Protein 1LZL (pdb70)

Radius of gyration: 18.11 Å; Cα contacts (8 Å, |Δi|>4): 685; chains: 1; bounding box: 40×46×51 Å

Foldseek 3Di:
DVQVQADVLLVVVPVVADAQALVPQVVNQVVVVVVQVVVVPPADLPQKDWDKDWFPFPDNDHTKIWTKIAGPPAPFPFAEEEEEEDDLQAHDALVSCVNVQSVLRHPQRHMYTRIGFDGWPVPAPPRRLRSSLSSQLVCLVCVVVVRHDQLQYEYEYEACRLLSSLLSLVVCVVVVDGDHLEYEYELYDAAQQLPDPLSVPFQPFRHDHNNSSNSSLDRHHHPPQDGNVRPPDDCSNHVLPDDQLAPGHAYEYEHEDNESSRVSRVVVQVVNVVNVHHYHYYYQTNGYRPSLVSVPDPSNVVVSVVSSVRSSVSRDD

CATH classification: 3.40.50.1820

InterPro domains:
  IPR013094 Alpha/beta hydrolase fold-3 [PF07859] (82-292)
  IPR029058 Alpha/Beta hydrolase fold [G3DSA:3.40.50.1820] (1-311)
  IPR029058 Alpha/Beta hydrolase fold [SSF53474] (31-295)
  IPR050300 GDXG lipolytic enzyme [PTHR48081] (62-294)

Structure (mmCIF, N/CA/C/O backbone):
data_1LZL
#
_entry.id   1LZL
#
_cell.length_a   71.431
_cell.length_b   71.431
_cell.length_c   105.675
_cell.angle_alpha   90.00
_cell.angle_beta   90.00
_cell.angle_gamma   120.00
#
_symmetry.space_group_name_H-M   'P 32 2 1'
#
loop_
_entity.id
_entity.type
_entity.pdbx_description
1 polymer 'HEROIN ESTERASE'
2 water water
#
loop_
_atom_site.group_PDB
_atom_site.id
_atom_site.type_symbol
_atom_site.label_atom_id
_atom_site.label_alt_id
_atom_site.label_comp_id
_atom_site.label_asym_id
_atom_site.label_entity_id
_atom_site.label_seq_id
_atom_site.pdbx_PDB_ins_code
_atom_site.Cartn_x
_atom_site.Cartn_y
_atom_site.Cartn_z
_atom_site.occupancy
_atom_site.B_iso_or_equiv
_atom_site.auth_seq_id
_atom_site.auth_comp_id
_atom_site.auth_asym_id
_atom_site.auth_atom_id
_atom_site.pdbx_PDB_model_num
ATOM 1 N N . THR A 1 2 ? 74.836 18.673 -24.979 1.00 48.10 2 THR A N 1
ATOM 2 C CA . THR A 1 2 ? 76.114 19.285 -25.307 1.00 40.03 2 THR A CA 1
ATOM 3 C C . THR A 1 2 ? 76.202 20.723 -24.786 1.00 32.84 2 THR A C 1
ATOM 4 O O . THR A 1 2 ? 77.336 21.229 -24.758 1.00 32.14 2 THR A O 1
ATOM 8 N N . THR A 1 3 ? 75.097 21.348 -24.397 1.00 25.14 3 THR A N 1
ATOM 9 C CA . THR A 1 3 ? 75.189 22.664 -23.716 1.00 24.54 3 THR A CA 1
ATOM 10 C C . THR A 1 3 ? 75.857 22.571 -22.351 1.00 18.55 3 THR A C 1
ATOM 11 O O . THR A 1 3 ? 76.650 23.434 -21.940 1.00 20.04 3 THR A O 1
ATOM 15 N N . PHE A 1 4 ? 75.555 21.523 -21.610 1.00 17.11 4 PHE A N 1
ATOM 16 C CA . PHE A 1 4 ? 76.132 21.248 -20.293 1.00 15.17 4 PHE A CA 1
ATOM 17 C C . PHE A 1 4 ? 76.668 19.823 -20.264 1.00 13.76 4 PHE A C 1
ATOM 18 O O . PHE A 1 4 ? 76.026 18.859 -19.803 1.00 17.47 4 PHE A O 1
ATOM 26 N N . PRO A 1 5 ? 77.855 19.646 -20.836 1.00 15.65 5 PRO A N 1
ATOM 27 C CA . PRO A 1 5 ? 78.363 18.276 -21.057 1.00 17.69 5 PRO A CA 1
ATOM 28 C C . PRO A 1 5 ? 78.726 17.569 -19.754 1.00 19.57 5 PRO A C 1
ATOM 29 O O . PRO A 1 5 ? 78.762 16.313 -19.745 1.00 19.54 5 PRO A O 1
ATOM 33 N N . THR A 1 6 ? 78.897 18.267 -18.617 1.00 17.03 6 THR A N 1
ATOM 34 C CA . THR A 1 6 ? 79.148 17.556 -17.376 1.00 15.91 6 THR A CA 1
ATOM 35 C C . THR A 1 6 ? 77.878 17.076 -16.703 1.00 15.40 6 THR A C 1
ATOM 36 O O . THR A 1 6 ? 77.891 16.348 -15.704 1.00 16.91 6 THR A O 1
ATOM 40 N N . LEU A 1 7 ? 76.689 17.432 -17.203 1.00 14.47 7 LEU A N 1
ATOM 41 C CA . LEU A 1 7 ? 75.493 16.923 -16.588 1.00 15.74 7 LEU A CA 1
ATOM 42 C C . LEU A 1 7 ? 75.400 15.420 -16.562 1.00 18.21 7 LEU A C 1
ATOM 43 O O . LEU A 1 7 ? 75.746 14.698 -17.501 1.00 19.05 7 LEU A O 1
ATOM 48 N N . ASP A 1 8 ? 74.871 14.931 -15.465 1.00 18.39 8 ASP A N 1
ATOM 49 C CA . ASP A 1 8 ? 74.550 13.510 -15.407 1.00 20.95 8 ASP A CA 1
ATOM 50 C C . ASP A 1 8 ? 73.587 13.162 -16.523 1.00 20.81 8 ASP A C 1
ATOM 51 O O . ASP A 1 8 ? 72.551 13.859 -16.660 1.00 20.67 8 ASP A O 1
ATOM 56 N N . PRO A 1 9 ? 73.810 12.200 -17.394 1.00 28.79 9 PRO A N 1
ATOM 57 C CA . PRO A 1 9 ? 72.849 11.926 -18.474 1.00 30.56 9 PRO A CA 1
ATOM 58 C C . PRO A 1 9 ? 71.394 11.749 -18.066 1.00 30.21 9 PRO A C 1
ATOM 59 O O . PRO A 1 9 ? 70.452 12.099 -18.799 1.00 30.62 9 PRO A O 1
ATOM 63 N N . GLU A 1 10 ? 71.238 11.221 -16.849 1.00 29.03 10 GLU A N 1
ATOM 64 C CA . GLU A 1 10 ? 69.929 10.973 -16.263 1.00 28.92 10 GLU A CA 1
ATOM 65 C C . GLU A 1 10 ? 69.189 12.288 -16.028 1.00 26.67 10 GLU A C 1
ATOM 66 O O . GLU A 1 10 ? 67.957 12.420 -16.113 1.00 29.96 10 GLU A O 1
ATOM 72 N N . LEU A 1 11 ? 69.942 13.325 -15.729 1.00 25.34 11 LEU A N 1
ATOM 73 C CA . LEU A 1 11 ? 69.352 14.637 -15.450 1.00 26.15 11 LEU A CA 1
ATOM 74 C C . LEU A 1 11 ? 69.121 15.377 -16.759 1.00 29.12 11 LEU A C 1
ATOM 75 O O . LEU A 1 11 ? 68.053 15.947 -16.964 1.00 33.21 11 LEU A O 1
ATOM 80 N N . ALA A 1 12 ? 70.156 15.340 -17.580 1.00 31.23 12 ALA A N 1
ATOM 81 C CA . ALA A 1 12 ? 70.239 15.904 -18.915 1.00 33.19 12 ALA A CA 1
ATOM 82 C C . ALA A 1 12 ? 68.911 15.808 -19.646 1.00 33.99 12 ALA A C 1
ATOM 83 O O . ALA A 1 12 ? 68.431 16.752 -20.267 1.00 49.25 12 ALA A O 1
ATOM 85 N N . ALA A 1 13 ? 68.346 14.619 -19.553 1.00 41.98 13 ALA A N 1
ATOM 86 C CA . ALA A 1 13 ? 67.028 14.261 -20.041 1.00 37.29 13 ALA A CA 1
ATOM 87 C C . ALA A 1 13 ? 65.938 15.224 -19.606 1.00 40.23 13 ALA A C 1
ATOM 88 O O . ALA A 1 13 ? 65.201 15.858 -20.375 1.00 46.67 13 ALA A O 1
ATOM 90 N N . ALA A 1 14 ? 65.793 15.399 -18.302 1.00 42.01 14 ALA A N 1
ATOM 91 C CA . ALA A 1 14 ? 64.761 16.209 -17.682 1.00 39.37 14 ALA A CA 1
ATOM 92 C C . ALA A 1 14 ? 64.892 17.682 -18.036 1.00 34.19 14 ALA A C 1
ATOM 93 O O . ALA A 1 14 ? 64.043 18.525 -17.718 1.00 35.32 14 ALA A O 1
ATOM 95 N N . LEU A 1 15 ? 65.963 18.074 -18.711 1.00 32.89 15 LEU A N 1
ATOM 96 C CA . LEU A 1 15 ? 66.193 19.493 -18.974 1.00 35.79 15 LEU A CA 1
ATOM 97 C C . LEU A 1 15 ? 65.413 20.058 -20.141 1.00 45.45 15 LEU A C 1
ATOM 98 O O . LEU A 1 15 ? 65.167 21.272 -20.209 1.00 53.70 15 LEU A O 1
ATOM 103 N N . THR A 1 16 ? 64.973 19.296 -21.146 1.00 43.64 16 THR A N 1
ATOM 104 C CA . THR A 1 16 ? 64.332 20.072 -22.215 1.00 45.55 16 THR A CA 1
ATOM 105 C C . THR A 1 16 ? 62.927 20.507 -21.814 1.00 47.75 16 THR A C 1
ATOM 106 O O . THR A 1 16 ? 62.410 21.395 -22.469 1.00 52.84 16 THR A O 1
ATOM 110 N N . MET A 1 17 ? 62.358 19.925 -20.780 1.00 46.35 17 MET A N 1
ATOM 111 C CA . MET A 1 17 ? 61.002 20.184 -20.325 1.00 46.54 17 MET A CA 1
ATOM 112 C C . MET A 1 17 ? 60.970 21.353 -19.335 1.00 52.00 17 MET A C 1
ATOM 113 O O . MET A 1 17 ? 60.000 22.128 -19.232 1.00 48.99 17 MET A O 1
ATOM 118 N N . LEU A 1 18 ? 62.084 21.469 -18.616 1.00 50.84 18 LEU A N 1
ATOM 119 C CA . LEU A 1 18 ? 62.277 22.459 -17.558 1.00 48.25 18 LEU A CA 1
ATOM 120 C C . LEU A 1 18 ? 61.857 23.872 -17.946 1.00 46.32 18 LEU A C 1
ATOM 121 O O . LEU A 1 18 ? 62.363 24.632 -18.761 1.00 40.75 18 LEU A O 1
ATOM 126 N N . PRO A 1 19 ? 60.798 24.236 -17.235 1.00 40.15 19 PRO A N 1
ATOM 127 C CA . PRO A 1 19 ? 60.147 25.527 -17.316 1.00 38.85 19 PRO A CA 1
ATOM 128 C C . PRO A 1 19 ? 61.072 26.679 -16.958 1.00 42.33 19 PRO A C 1
ATOM 129 O O . PRO A 1 19 ? 61.978 26.461 -16.152 1.00 55.21 19 PRO A O 1
ATOM 133 N N . LYS A 1 20 ? 60.868 27.878 -17.484 1.00 33.32 20 LYS A N 1
ATOM 134 C CA . LYS A 1 20 ? 61.683 28.998 -16.999 1.00 28.68 20 LYS A CA 1
ATOM 135 C C . LYS A 1 20 ? 61.023 29.563 -15.740 1.00 25.99 20 LYS A C 1
ATOM 136 O O . LYS A 1 20 ? 59.843 29.870 -15.724 1.00 27.08 20 LYS A O 1
ATOM 142 N N . VAL A 1 21 ? 61.789 29.671 -14.656 1.00 23.51 21 VAL A N 1
ATOM 143 C CA . VAL A 1 21 ? 61.237 30.400 -13.504 1.00 23.36 21 VAL A CA 1
ATOM 144 C C . VAL A 1 21 ? 61.972 31.729 -13.443 1.00 21.48 21 VAL A C 1
ATOM 145 O O . VAL A 1 21 ? 63.027 31.862 -12.860 1.00 25.90 21 VAL A O 1
ATOM 149 N N . ASP A 1 22 ? 61.381 32.689 -14.142 1.00 21.70 22 ASP A N 1
ATOM 150 C CA . ASP A 1 22 ? 62.071 33.960 -14.289 1.00 21.52 22 ASP A CA 1
ATOM 151 C C . ASP A 1 22 ? 61.575 34.971 -13.254 1.00 21.85 22 ASP A C 1
ATOM 152 O O . ASP A 1 22 ? 60.406 35.381 -13.322 1.00 21.75 22 ASP A O 1
ATOM 157 N N . PHE A 1 23 ? 62.481 35.386 -12.355 1.00 19.19 23 PHE A N 1
ATOM 158 C CA . PHE A 1 23 ? 62.139 36.317 -11.307 1.00 15.77 23 PHE A CA 1
ATOM 159 C C . PHE A 1 23 ? 61.733 37.668 -11.809 1.00 18.01 23 PHE A C 1
ATOM 160 O O . PHE A 1 23 ? 61.188 38.485 -11.086 1.00 22.82 23 PHE A O 1
ATOM 168 N N . ALA A 1 24 ? 62.003 37.976 -13.070 1.00 21.01 24 ALA A N 1
ATOM 169 C CA . ALA A 1 24 ? 61.711 39.342 -13.510 1.00 25.85 24 ALA A CA 1
ATOM 170 C C . ALA A 1 24 ? 60.207 39.563 -13.560 1.00 26.52 24 ALA A C 1
ATOM 171 O O . ALA A 1 24 ? 59.705 40.679 -13.392 1.00 35.76 24 ALA A O 1
ATOM 173 N N . ASP A 1 25 ? 59.466 38.488 -13.786 1.00 28.33 25 ASP A N 1
ATOM 174 C CA . ASP A 1 25 ? 58.005 38.551 -13.861 1.00 29.16 25 ASP A CA 1
ATOM 175 C C . ASP A 1 25 ? 57.541 37.678 -12.694 1.00 33.54 25 ASP A C 1
ATOM 176 O O . ASP A 1 25 ? 57.311 36.479 -12.849 1.00 26.08 25 ASP A O 1
ATOM 181 N N . LEU A 1 26 ? 57.443 38.325 -11.543 1.00 25.48 26 LEU A N 1
ATOM 182 C CA . LEU A 1 26 ? 57.126 37.536 -10.352 1.00 24.46 26 LEU A CA 1
ATOM 183 C C . LEU A 1 26 ? 55.766 36.874 -10.405 1.00 26.83 26 LEU A C 1
ATOM 184 O O . LEU A 1 26 ? 55.708 35.704 -10.011 1.00 26.07 26 LEU A O 1
ATOM 189 N N . PRO A 1 27 ? 54.683 37.488 -10.861 1.00 27.94 27 PRO A N 1
ATOM 190 C CA . PRO A 1 27 ? 53.411 36.742 -10.865 1.00 29.67 27 PRO A CA 1
ATOM 191 C C . PRO A 1 27 ? 53.480 35.457 -11.680 1.00 30.24 27 PRO A C 1
ATOM 192 O O . PRO A 1 27 ? 52.972 34.375 -11.384 1.00 29.93 27 PRO A O 1
ATOM 196 N N . ASN A 1 28 ? 54.172 35.581 -12.823 1.00 36.26 28 ASN A N 1
ATOM 197 C CA . ASN A 1 28 ? 54.257 34.382 -13.659 1.00 36.50 28 ASN A CA 1
ATOM 198 C C . ASN A 1 28 ? 55.201 33.340 -13.066 1.00 40.57 28 ASN A C 1
ATOM 199 O O . ASN A 1 28 ? 54.931 32.144 -13.146 1.00 38.68 28 ASN A O 1
ATOM 204 N N . ALA A 1 29 ? 56.295 33.797 -12.464 1.00 36.16 29 ALA A N 1
ATOM 205 C CA . ALA A 1 29 ? 57.215 32.918 -11.746 1.00 32.68 29 ALA A CA 1
ATOM 206 C C . ALA A 1 29 ? 56.484 32.124 -10.660 1.00 33.58 29 ALA A C 1
ATOM 207 O O . ALA A 1 29 ? 56.669 30.920 -10.518 1.00 26.80 29 ALA A O 1
ATOM 209 N N . ARG A 1 30 ? 55.682 32.862 -9.900 1.00 27.15 30 ARG A N 1
ATOM 210 C CA . ARG A 1 30 ? 54.879 32.236 -8.854 1.00 28.79 30 ARG A CA 1
ATOM 211 C C . ARG A 1 30 ? 53.955 31.202 -9.488 1.00 29.41 30 ARG A C 1
ATOM 212 O O . ARG A 1 30 ? 53.698 30.135 -8.925 1.00 35.43 30 ARG A O 1
ATOM 220 N N . ALA A 1 31 ? 53.403 31.457 -10.670 1.00 25.13 31 ALA A N 1
ATOM 221 C CA . ALA A 1 31 ? 52.393 30.532 -11.229 1.00 30.01 31 ALA A CA 1
ATOM 222 C C . ALA A 1 31 ? 53.061 29.306 -11.799 1.00 32.58 31 ALA A C 1
ATOM 223 O O . ALA A 1 31 ? 52.695 28.162 -11.512 1.00 31.95 31 ALA A O 1
ATOM 225 N N . THR A 1 32 ? 54.103 29.493 -12.619 1.00 33.95 32 THR A N 1
ATOM 226 C CA . THR A 1 32 ? 54.736 28.253 -13.126 1.00 33.62 32 THR A CA 1
ATOM 227 C C . THR A 1 32 ? 55.371 27.485 -11.966 1.00 31.92 32 THR A C 1
ATOM 228 O O . THR A 1 32 ? 55.397 26.242 -11.944 1.00 30.91 32 THR A O 1
ATOM 232 N N . TYR A 1 33 ? 55.883 28.130 -10.897 1.00 36.51 33 TYR A N 1
ATOM 233 C CA . TYR A 1 33 ? 56.449 27.278 -9.834 1.00 33.91 33 TYR A CA 1
ATOM 234 C C . TYR A 1 33 ? 55.379 26.493 -9.104 1.00 34.78 33 TYR A C 1
ATOM 235 O O . TYR A 1 33 ? 55.446 25.304 -8.808 1.00 37.40 33 TYR A O 1
ATOM 244 N N . ASP A 1 34 ? 54.320 27.245 -8.791 1.00 33.96 34 ASP A N 1
ATOM 245 C CA . ASP A 1 34 ? 53.211 26.699 -8.030 1.00 33.18 34 ASP A CA 1
ATOM 246 C C . ASP A 1 34 ? 52.581 25.554 -8.792 1.00 41.81 34 ASP A C 1
ATOM 247 O O . ASP A 1 34 ? 51.942 24.664 -8.226 1.00 45.62 34 ASP A O 1
ATOM 252 N N . ALA A 1 35 ? 52.741 25.546 -10.120 1.00 30.95 35 ALA A N 1
ATOM 253 C CA . ALA A 1 35 ? 52.186 24.441 -10.891 1.00 30.42 35 ALA A CA 1
ATOM 254 C C . ALA A 1 35 ? 53.186 23.294 -11.005 1.00 29.26 35 ALA A C 1
ATOM 255 O O . ALA A 1 35 ? 52.719 22.152 -11.075 1.00 40.60 35 ALA A O 1
ATOM 257 N N . LEU A 1 36 ? 54.482 23.546 -11.026 1.00 32.85 36 LEU A N 1
ATOM 258 C CA . LEU A 1 36 ? 55.578 22.587 -11.06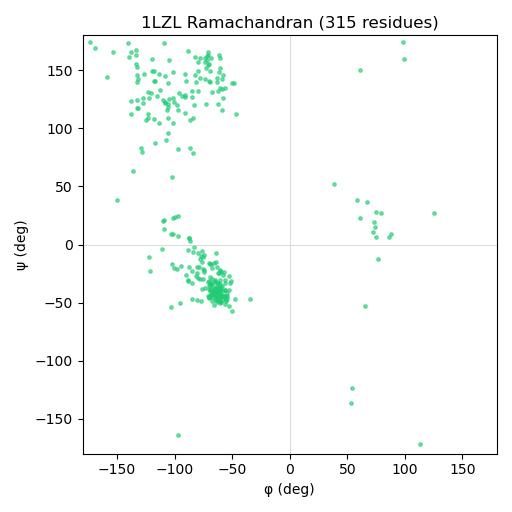5 1.00 36.46 36 LEU A CA 1
ATOM 259 C C . LEU A 1 36 ? 55.660 21.848 -9.718 1.00 37.14 36 LEU A C 1
ATOM 260 O O . LEU A 1 36 ? 56.301 20.789 -9.603 1.00 44.29 36 LEU A O 1
ATOM 265 N N . ILE A 1 37 ? 55.002 22.378 -8.680 1.00 40.61 37 ILE A N 1
ATOM 266 C CA . ILE A 1 37 ? 54.919 21.709 -7.379 1.00 51.79 37 ILE A CA 1
ATOM 267 C C . ILE A 1 37 ? 53.548 21.065 -7.171 1.00 55.82 37 ILE A C 1
ATOM 268 O O . ILE A 1 37 ? 53.430 19.871 -6.865 1.00 63.33 37 ILE A O 1
ATOM 273 N N . GLY A 1 38 ? 52.444 21.797 -7.313 1.00 58.08 38 GLY A N 1
ATOM 274 C CA . GLY A 1 38 ? 51.121 21.237 -7.068 1.00 60.16 38 GLY A CA 1
ATOM 275 C C . GLY A 1 38 ? 50.830 20.004 -7.899 1.00 62.63 38 GLY A C 1
ATOM 276 O O . GLY A 1 38 ? 50.091 19.103 -7.491 1.00 58.00 38 GLY A O 1
ATOM 277 N N . ALA A 1 39 ? 51.417 19.950 -9.094 1.00 61.04 39 ALA A N 1
ATOM 278 C CA . ALA A 1 39 ? 51.302 18.725 -9.874 1.00 61.79 39 ALA A CA 1
ATOM 279 C C . ALA A 1 39 ? 51.823 17.556 -9.047 1.00 57.76 39 ALA A C 1
ATOM 280 O O . ALA A 1 39 ? 51.269 16.450 -9.055 1.00 70.37 39 ALA A O 1
ATOM 282 N N . MET A 1 40 ? 52.896 17.782 -8.305 1.00 49.42 40 MET A N 1
ATOM 283 C CA . MET A 1 40 ? 53.512 16.706 -7.530 1.00 48.91 40 MET A CA 1
ATOM 284 C C . MET A 1 40 ? 52.725 16.426 -6.251 1.00 39.99 40 MET A C 1
ATOM 285 O O . MET A 1 40 ? 52.746 15.283 -5.776 1.00 47.81 40 MET A O 1
ATOM 290 N N . LEU A 1 41 ? 52.047 17.407 -5.663 1.00 38.07 41 LEU A N 1
ATOM 291 C CA . LEU A 1 41 ? 51.336 17.184 -4.403 1.00 24.90 41 LEU A CA 1
ATOM 292 C C . LEU A 1 41 ? 50.054 16.395 -4.572 1.00 23.41 41 LEU A C 1
ATOM 293 O O . LEU A 1 41 ? 49.525 15.799 -3.657 1.00 22.45 41 LEU A O 1
ATOM 298 N N . ALA A 1 42 ? 49.507 16.396 -5.791 1.00 29.66 42 ALA A N 1
ATOM 299 C CA . ALA A 1 42 ? 48.257 15.708 -6.060 1.00 32.98 42 ALA A CA 1
ATOM 300 C C . ALA A 1 42 ? 48.197 14.239 -5.679 1.00 31.06 42 ALA A C 1
ATOM 301 O O . ALA A 1 42 ? 47.184 13.756 -5.168 1.00 37.50 42 ALA A O 1
ATOM 303 N N . ASP A 1 43 ? 49.282 13.531 -5.956 1.00 28.87 43 ASP A N 1
ATOM 304 C CA . ASP A 1 43 ? 49.281 12.083 -5.736 1.00 34.32 43 ASP A CA 1
ATOM 305 C C . ASP A 1 43 ? 50.162 11.712 -4.547 1.00 30.50 43 ASP A C 1
ATOM 306 O O . ASP A 1 43 ? 50.514 10.552 -4.325 1.00 28.88 43 ASP A O 1
ATOM 311 N N . LEU A 1 44 ? 50.552 12.702 -3.737 1.00 28.81 44 LEU A N 1
ATOM 312 C CA . LEU A 1 44 ? 51.446 12.432 -2.602 1.00 22.43 44 LEU A CA 1
ATOM 313 C C . LEU A 1 44 ? 50.754 11.588 -1.532 1.00 21.50 44 LEU A C 1
ATOM 314 O O . LEU A 1 44 ? 49.654 11.875 -1.069 1.00 25.72 44 LEU A O 1
ATOM 319 N N . SER A 1 45 ? 51.423 10.527 -1.092 1.00 21.17 45 SER A N 1
ATOM 320 C CA . SER A 1 45 ? 50.943 9.663 -0.028 1.00 19.79 45 SER A CA 1
ATOM 321 C C . SER A 1 45 ? 51.318 10.202 1.346 1.00 20.66 45 SER A C 1
ATOM 322 O O . SER A 1 45 ? 52.480 10.571 1.599 1.00 19.63 45 SER A O 1
ATOM 325 N N . PHE A 1 46 ? 50.302 10.207 2.204 1.00 19.31 46 PHE A N 1
ATOM 326 C CA . PHE A 1 46 ? 50.465 10.564 3.595 1.00 18.55 46 PHE A CA 1
ATOM 327 C C . PHE A 1 46 ? 50.307 9.361 4.512 1.00 18.71 46 PHE A C 1
ATOM 328 O O . PHE A 1 46 ? 50.072 9.443 5.700 1.00 20.50 46 PHE A O 1
ATOM 336 N N . ASP A 1 47 ? 50.471 8.161 3.924 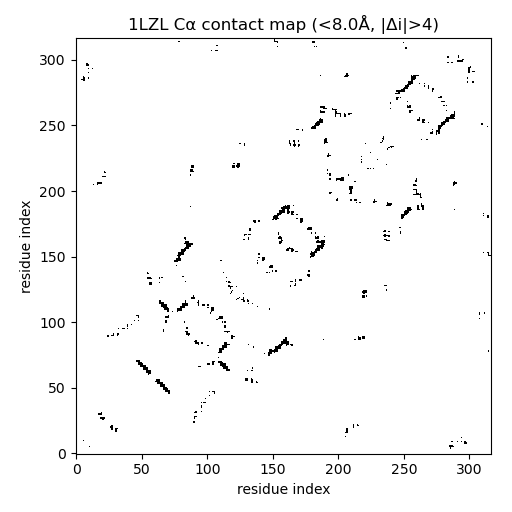1.00 21.77 47 ASP A N 1
ATOM 337 C CA . ASP A 1 47 ? 50.424 6.936 4.716 1.00 22.24 47 ASP A CA 1
ATOM 338 C C . ASP A 1 47 ? 51.454 6.978 5.836 1.00 25.18 47 ASP A C 1
ATOM 339 O O . ASP A 1 47 ? 52.592 7.350 5.604 1.00 21.49 47 ASP A O 1
ATOM 344 N N . GLY A 1 48 ? 51.028 6.585 7.030 1.00 22.98 48 GLY A N 1
ATOM 345 C CA . GLY A 1 48 ? 51.791 6.493 8.222 1.00 21.47 48 GLY A CA 1
ATOM 346 C C . GLY A 1 48 ? 52.089 7.830 8.872 1.00 20.34 48 GLY A C 1
ATOM 347 O O . GLY A 1 48 ? 52.859 7.847 9.829 1.00 21.54 48 GLY A O 1
ATOM 348 N N . VAL A 1 49 ? 51.560 8.944 8.420 1.00 17.56 49 VAL A N 1
ATOM 349 C CA . VAL A 1 49 ? 51.825 10.216 9.102 1.00 18.32 49 VAL A CA 1
ATOM 350 C C . VAL A 1 49 ? 50.539 11.029 9.176 1.00 17.95 49 VAL A C 1
ATOM 351 O O . VAL A 1 49 ? 49.568 10.674 8.489 1.00 19.35 49 VAL A O 1
ATOM 355 N N . SER A 1 50 ? 50.527 12.063 10.017 1.00 16.38 50 SER A N 1
ATOM 356 C CA . SER A 1 50 ? 49.397 12.995 10.023 1.00 17.02 50 SER A CA 1
ATOM 357 C C . SER A 1 50 ? 49.918 14.445 10.017 1.00 15.66 50 SER A C 1
ATOM 358 O O . SER A 1 50 ? 51.039 14.653 10.475 1.00 17.63 50 SER A O 1
ATOM 363 N N . LEU A 1 51 ? 49.133 15.351 9.487 1.00 15.16 51 LEU A N 1
ATOM 364 C CA . LEU A 1 51 ? 49.500 16.765 9.344 1.00 14.51 51 LEU A CA 1
ATOM 365 C C . LEU A 1 51 ? 48.453 17.588 10.043 1.00 16.45 51 LEU A C 1
ATOM 366 O O . LEU A 1 51 ? 47.242 17.410 9.821 1.00 17.17 51 LEU A O 1
ATOM 371 N N . ARG A 1 52 ? 48.889 18.527 10.878 1.00 15.19 52 ARG A N 1
ATOM 372 C CA . ARG A 1 52 ? 47.902 19.467 11.408 1.00 14.63 52 ARG A CA 1
ATOM 373 C C . ARG A 1 52 ? 48.579 20.840 11.405 1.00 13.93 52 ARG A C 1
ATOM 374 O O . ARG A 1 52 ? 49.793 20.910 11.335 1.00 15.45 52 ARG A O 1
ATOM 382 N N . GLU A 1 53 ? 47.754 21.866 11.481 1.00 15.65 53 GLU A N 1
ATOM 383 C CA . GLU A 1 53 ? 48.316 23.202 11.441 1.00 13.52 53 GLU A CA 1
ATOM 384 C C . GLU A 1 53 ? 48.517 23.776 12.830 1.00 15.35 53 GLU A C 1
ATOM 385 O O . GLU A 1 53 ? 47.603 23.745 13.645 1.00 20.60 53 GLU A O 1
ATOM 391 N N . LEU A 1 54 ? 49.722 24.290 13.057 1.00 12.14 54 LEU A N 1
ATOM 392 C CA . LEU A 1 54 ? 50.019 25.024 14.283 1.00 13.41 54 LEU A CA 1
ATOM 393 C C . LEU A 1 54 ? 50.074 26.505 13.927 1.00 12.58 54 LEU A C 1
ATOM 394 O O . LEU A 1 54 ? 50.324 26.904 12.787 1.00 12.73 54 LEU A O 1
ATOM 399 N N . SER A 1 55 ? 49.883 27.338 14.961 1.00 13.83 55 SER A N 1
ATOM 400 C CA . SER A 1 55 ? 49.969 28.771 14.824 1.00 12.76 55 SER A CA 1
ATOM 401 C C . SER A 1 55 ? 50.966 29.349 15.812 1.00 13.08 55 SER A C 1
ATOM 402 O O . SER A 1 55 ? 50.674 29.428 16.996 1.00 17.78 55 SER A O 1
ATOM 407 N N . ALA A 1 56 ? 52.133 29.778 15.360 1.00 14.03 56 ALA A N 1
ATOM 408 C CA . ALA A 1 56 ? 53.174 30.393 16.182 1.00 13.22 56 ALA A CA 1
ATOM 409 C C . ALA A 1 56 ? 52.984 31.899 16.217 1.00 14.05 56 ALA A C 1
ATOM 410 O O . ALA A 1 56 ? 52.863 32.604 15.204 1.00 14.09 56 ALA A O 1
ATOM 412 N N . PRO A 1 57 ? 52.951 32.547 17.380 1.00 13.70 57 PRO A N 1
ATOM 413 C CA . PRO A 1 57 ? 52.898 34.015 17.407 1.00 15.06 57 PRO A CA 1
ATOM 414 C C . PRO A 1 57 ? 54.100 34.631 16.688 1.00 13.04 57 PRO A C 1
ATOM 415 O O . PRO A 1 57 ? 55.247 34.195 16.852 1.00 14.63 57 PRO A O 1
ATOM 419 N N . GLY A 1 58 ? 53.867 35.633 15.818 1.00 13.57 58 GLY A N 1
ATOM 420 C CA . GLY A 1 58 ? 54.977 36.304 15.152 1.00 15.80 58 GLY A CA 1
ATOM 421 C C . GLY A 1 58 ? 55.787 37.180 16.122 1.00 16.53 58 GLY A C 1
ATOM 422 O O . GLY A 1 58 ? 55.320 37.451 17.239 1.00 16.76 58 GLY A O 1
ATOM 423 N N . LEU A 1 59 ? 56.975 37.586 15.670 1.00 12.48 59 LEU A N 1
ATOM 424 C CA . LEU A 1 59 ? 57.764 38.563 16.446 1.00 12.62 59 LEU A CA 1
ATOM 425 C C . LEU A 1 59 ? 57.172 39.964 16.358 1.00 12.49 59 LEU A C 1
ATOM 426 O O . LEU A 1 59 ? 56.463 40.276 15.398 1.00 15.71 59 LEU A O 1
ATOM 431 N N . ASP A 1 60 ? 57.468 40.838 17.354 1.00 12.67 60 ASP A N 1
ATOM 432 C CA . ASP A 1 60 ? 56.954 42.225 17.308 1.00 16.43 60 ASP A CA 1
ATOM 433 C C . ASP A 1 60 ? 55.450 42.235 17.126 1.00 15.93 60 ASP A C 1
ATOM 434 O O . ASP A 1 60 ? 54.726 41.424 17.751 1.00 18.81 60 ASP A O 1
ATOM 439 N N . GLY A 1 61 ? 54.872 43.072 16.273 1.00 19.01 61 GLY A N 1
ATOM 440 C CA . GLY A 1 61 ? 53.400 42.913 16.132 1.00 19.63 61 GLY A CA 1
ATOM 441 C C . GLY A 1 61 ? 53.016 42.070 14.925 1.00 20.99 61 GLY A C 1
ATOM 442 O O . GLY A 1 61 ? 51.901 42.290 14.373 1.00 19.69 61 GLY A O 1
ATOM 443 N N . ASP A 1 62 ? 53.943 41.197 14.495 1.00 15.35 62 ASP A N 1
ATOM 444 C CA . ASP A 1 62 ? 53.720 40.495 13.244 1.00 13.98 62 ASP A CA 1
ATOM 445 C C . ASP A 1 62 ? 52.601 39.484 13.365 1.00 12.10 62 ASP A C 1
ATOM 446 O O . ASP A 1 62 ? 52.324 38.979 14.440 1.00 12.75 62 ASP A O 1
ATOM 451 N N . PRO A 1 63 ? 51.969 39.160 12.234 1.00 12.94 63 PRO A N 1
ATOM 452 C CA . PRO A 1 63 ? 50.912 38.141 12.229 1.00 13.03 63 PRO A CA 1
ATOM 453 C C . PRO A 1 63 ? 51.411 36.757 12.668 1.00 11.93 63 PRO A C 1
ATOM 454 O O . PRO A 1 63 ? 52.607 36.443 12.656 1.00 12.15 63 PRO A O 1
ATOM 458 N N . GLU A 1 64 ? 50.492 35.865 13.022 1.00 13.34 64 GLU A N 1
ATOM 459 C CA . GLU A 1 64 ? 50.765 34.486 13.352 1.00 16.48 64 GLU A CA 1
ATOM 460 C C . GLU A 1 64 ? 51.468 33.810 12.155 1.00 12.24 64 GLU A C 1
ATOM 461 O O . GLU A 1 64 ? 51.196 34.172 11.031 1.00 13.61 64 GLU A O 1
ATOM 467 N N . VAL A 1 65 ? 52.359 32.898 12.465 1.00 10.80 65 VAL A N 1
ATOM 468 C CA . VAL A 1 65 ? 53.078 32.114 11.467 1.00 11.33 65 VAL A CA 1
ATOM 469 C C . VAL A 1 65 ? 52.510 30.717 11.488 1.00 11.11 65 VAL A C 1
ATOM 470 O O . VAL A 1 65 ? 52.639 30.001 12.492 1.00 12.20 65 VAL A O 1
ATOM 474 N N . LYS A 1 66 ? 51.898 30.325 10.356 1.00 10.91 66 LYS A N 1
ATOM 475 C CA . LYS A 1 66 ? 51.399 28.946 10.374 1.00 9.99 66 LYS A CA 1
ATOM 476 C C . LYS A 1 66 ? 52.532 27.935 10.110 1.00 8.73 66 LYS A C 1
ATOM 477 O O . LYS A 1 66 ? 53.496 28.220 9.431 1.00 10.80 66 LYS A O 1
ATOM 483 N N . ILE A 1 67 ? 52.370 26.755 10.703 1.00 10.27 67 ILE A N 1
ATOM 484 C CA . ILE A 1 67 ? 53.294 25.653 10.618 1.00 10.55 67 ILE A CA 1
ATOM 485 C C . ILE A 1 67 ? 52.523 24.404 10.181 1.00 11.04 67 ILE A C 1
ATOM 486 O O . ILE A 1 67 ? 51.525 24.030 10.812 1.00 12.33 67 ILE A O 1
ATOM 491 N N . ARG A 1 68 ? 52.980 23.757 9.131 1.00 10.64 68 ARG A N 1
ATOM 492 C CA . ARG A 1 68 ? 52.444 22.449 8.745 1.00 10.40 68 ARG A CA 1
ATOM 493 C C . ARG A 1 68 ? 53.232 21.421 9.541 1.00 11.74 68 ARG A C 1
ATOM 494 O O . ARG A 1 68 ? 54.411 21.151 9.269 1.00 12.53 68 ARG A O 1
ATOM 502 N N . PHE A 1 69 ? 52.578 20.843 10.536 1.00 12.13 69 PHE A N 1
ATOM 503 C CA . PHE A 1 69 ? 53.235 20.012 11.550 1.00 11.93 69 PHE A CA 1
ATOM 504 C C . PHE A 1 69 ? 52.894 18.559 11.279 1.00 12.42 69 PHE A C 1
ATOM 505 O O . PHE A 1 69 ? 51.739 18.094 11.432 1.00 13.57 69 PHE A O 1
ATOM 513 N N . VAL A 1 70 ? 53.886 17.834 10.817 1.00 13.91 70 VAL A N 1
ATOM 514 C CA . VAL A 1 70 ? 53.838 16.462 10.355 1.00 14.41 70 VAL A CA 1
ATOM 515 C C . VAL A 1 70 ? 54.349 15.548 11.451 1.00 16.81 70 VAL A C 1
ATOM 516 O O . VAL A 1 70 ? 55.483 15.714 11.950 1.00 15.28 70 VAL A O 1
ATOM 520 N N . THR A 1 71 ? 53.513 14.594 11.849 1.00 17.03 71 THR A N 1
ATOM 521 C CA . THR A 1 71 ? 53.965 13.660 12.893 1.00 18.04 71 THR A CA 1
ATOM 522 C C . THR A 1 71 ? 53.801 12.208 12.457 1.00 16.77 71 THR A C 1
ATOM 523 O O . THR A 1 71 ? 52.900 11.834 11.704 1.00 17.78 71 THR A O 1
ATOM 527 N N . PRO A 1 72 ? 54.682 11.333 12.878 1.00 18.22 72 PRO A N 1
ATOM 528 C CA . PRO A 1 72 ? 54.537 9.939 12.455 1.00 17.80 72 PRO A CA 1
ATOM 529 C C . PRO A 1 72 ? 53.444 9.261 13.280 1.00 22.62 72 PRO A C 1
ATOM 530 O O . PRO A 1 72 ? 53.308 9.555 14.463 1.00 24.95 72 PRO A O 1
ATOM 534 N N . ASP A 1 73 ? 52.655 8.380 12.712 1.00 24.28 73 ASP A N 1
ATOM 535 C CA . ASP A 1 73 ? 51.618 7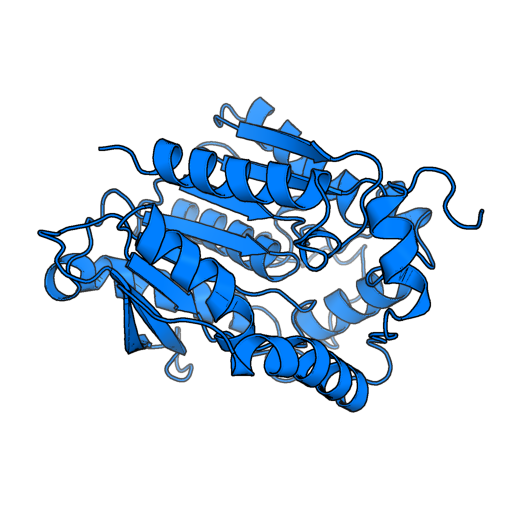.714 13.527 1.00 29.00 73 ASP A CA 1
ATOM 536 C C . ASP A 1 73 ? 52.231 6.677 14.462 1.00 33.93 73 ASP A C 1
ATOM 537 O O . ASP A 1 73 ? 53.353 6.209 14.245 1.00 35.43 73 ASP A O 1
ATOM 542 N N . ASN A 1 74 ? 51.570 6.244 15.522 1.00 39.90 74 ASN A N 1
ATOM 543 C CA . ASN A 1 74 ? 52.051 5.140 16.349 1.00 49.81 74 ASN A CA 1
ATOM 544 C C . ASN A 1 74 ? 53.322 5.497 17.088 1.00 53.09 74 ASN A C 1
ATOM 545 O O . ASN A 1 74 ? 54.204 4.625 17.196 1.00 56.61 74 ASN A O 1
ATOM 550 N N . THR A 1 75 ? 53.526 6.715 17.573 1.00 55.32 75 THR A N 1
ATOM 551 C CA . THR A 1 75 ? 54.962 6.831 17.951 1.00 57.13 75 THR A CA 1
ATOM 552 C C . THR A 1 75 ? 55.052 7.318 19.376 1.00 52.46 75 THR A C 1
ATOM 553 O O . THR A 1 75 ? 54.491 8.383 19.638 1.00 65.82 75 THR A O 1
ATOM 557 N N . ALA A 1 76 ? 55.706 6.515 20.211 1.00 53.27 76 ALA A N 1
ATOM 558 C CA . ALA A 1 76 ? 55.716 6.754 21.643 1.00 54.91 76 ALA A CA 1
ATOM 559 C C . ALA A 1 76 ? 56.022 8.205 21.970 1.00 52.56 76 ALA A C 1
ATOM 560 O O . ALA A 1 76 ? 55.326 8.826 22.800 1.00 67.63 76 ALA A O 1
ATOM 562 N N . GLY A 1 77 ? 57.029 8.832 21.378 1.00 45.95 77 GLY A N 1
ATOM 563 C CA . GLY A 1 77 ? 57.273 10.263 21.634 1.00 30.51 77 GLY A CA 1
ATOM 564 C C . GLY A 1 77 ? 57.567 10.600 23.059 1.00 30.20 77 GLY A C 1
ATOM 565 O O . GLY A 1 77 ? 57.074 9.838 23.968 1.00 55.69 77 GLY A O 1
ATOM 566 N N . PRO A 1 78 ? 58.327 11.608 23.457 1.00 24.85 78 PRO A N 1
ATOM 567 C CA . PRO A 1 78 ? 58.761 12.768 22.692 1.00 23.06 78 PRO A CA 1
ATOM 568 C C . PRO A 1 78 ? 59.766 12.386 21.611 1.00 21.59 78 PRO A C 1
ATOM 569 O O . PRO A 1 78 ? 60.613 11.523 21.850 1.00 22.03 78 PRO A O 1
ATOM 573 N N . VAL A 1 79 ? 59.588 13.028 20.472 1.00 17.72 79 VAL A N 1
ATOM 574 C CA . VAL A 1 79 ? 60.496 12.690 19.370 1.00 17.37 79 VAL A CA 1
ATOM 575 C C . VAL A 1 79 ? 61.273 13.918 18.934 1.00 13.33 79 VAL A C 1
ATOM 576 O O . VAL A 1 79 ? 60.825 15.033 19.238 1.00 15.38 79 VAL A O 1
ATOM 580 N N . PRO A 1 80 ? 62.393 13.741 18.257 1.00 13.46 80 PRO A N 1
ATOM 581 C CA . PRO A 1 80 ? 63.076 14.917 17.683 1.00 13.26 80 PRO A CA 1
ATOM 582 C C . PRO A 1 80 ? 62.182 15.635 16.679 1.00 12.99 80 PRO A C 1
ATOM 583 O O . PRO A 1 80 ? 61.221 15.049 16.147 1.00 14.02 80 PRO A O 1
ATOM 587 N N . VAL A 1 81 ? 62.526 16.910 16.407 1.00 12.12 81 VAL A N 1
ATOM 588 C CA . VAL A 1 81 ? 61.766 17.666 15.417 1.00 11.70 81 VAL A CA 1
ATOM 589 C C . VAL A 1 81 ? 62.720 18.359 14.436 1.00 11.47 81 VAL A C 1
ATOM 590 O O . VAL A 1 81 ? 63.768 18.843 14.844 1.00 11.85 81 VAL A O 1
ATOM 594 N N . LEU A 1 82 ? 62.335 18.408 13.168 1.00 10.23 82 LEU A N 1
ATOM 595 C CA . LEU A 1 82 ? 63.026 19.176 12.149 1.00 10.30 82 LEU A CA 1
ATOM 596 C C . LEU A 1 82 ? 62.165 20.407 11.861 1.00 10.93 82 LEU A C 1
ATOM 597 O O . LEU A 1 82 ? 61.029 20.228 11.407 1.00 11.35 82 LEU A O 1
ATOM 602 N N . LEU A 1 83 ? 62.684 21.601 12.097 1.00 9.09 83 LEU A N 1
ATOM 603 C CA . LEU A 1 83 ? 62.028 22.827 11.618 1.00 9.36 83 LEU A CA 1
ATOM 604 C C . LEU A 1 83 ? 62.490 22.970 10.174 1.00 8.81 83 LEU A C 1
ATOM 605 O O . LEU A 1 83 ? 63.687 23.048 9.919 1.00 9.99 83 LEU A O 1
ATOM 610 N N . TRP A 1 84 ? 61.578 22.975 9.210 1.00 8.68 84 TRP A N 1
ATOM 611 C CA . TRP A 1 84 ? 61.932 22.969 7.813 1.00 8.23 84 TRP A CA 1
ATOM 612 C C . TRP A 1 84 ? 61.431 24.237 7.134 1.00 8.94 84 TRP A C 1
ATOM 613 O O . TRP A 1 84 ? 60.317 24.697 7.427 1.00 9.22 84 TRP A O 1
ATOM 624 N N . ILE A 1 85 ? 62.234 24.782 6.233 1.00 8.41 85 ILE A N 1
ATOM 625 C CA . ILE A 1 85 ? 61.943 26.055 5.580 1.00 7.74 85 ILE A CA 1
ATOM 626 C C . ILE A 1 85 ? 62.132 25.884 4.085 1.00 8.05 85 ILE A C 1
ATOM 627 O O . ILE A 1 85 ? 63.227 25.594 3.555 1.00 8.47 85 ILE A O 1
ATOM 632 N N . HIS A 1 86 ? 61.038 26.069 3.336 1.00 8.32 86 HIS A N 1
ATOM 633 C CA . HIS A 1 86 ? 61.051 25.839 1.901 1.00 8.59 86 HIS A CA 1
ATOM 634 C C . HIS A 1 86 ? 61.830 26.926 1.162 1.00 8.72 86 HIS A C 1
ATOM 635 O O . HIS A 1 86 ? 62.093 27.984 1.695 1.00 9.29 86 HIS A O 1
ATOM 642 N N . GLY A 1 87 ? 62.186 26.545 -0.107 1.00 9.12 87 GLY A N 1
ATOM 643 C CA . GLY A 1 87 ? 62.922 27.481 -0.924 1.00 10.29 87 GLY A CA 1
ATOM 644 C C . GLY A 1 87 ? 62.097 28.294 -1.891 1.00 10.58 87 GLY A C 1
ATOM 645 O O . GLY A 1 87 ? 60.867 28.375 -1.724 1.00 12.27 87 GLY A O 1
ATOM 646 N N . GLY A 1 88 ? 62.720 28.928 -2.874 1.00 10.72 88 GLY A N 1
ATOM 647 C CA . GLY A 1 88 ? 61.943 29.799 -3.781 1.00 9.98 88 GLY A CA 1
ATOM 648 C C . GLY A 1 88 ? 62.521 31.191 -3.845 1.00 10.24 88 GLY A C 1
ATOM 649 O O . GLY A 1 88 ? 61.840 32.193 -4.173 1.00 11.75 88 GLY A O 1
ATOM 650 N N . GLY A 1 89 ? 63.822 31.353 -3.604 1.00 10.21 89 GLY A N 1
ATOM 651 C CA . GLY A 1 89 ? 64.458 32.628 -3.801 1.00 11.13 89 GLY A CA 1
ATOM 652 C C . GLY A 1 89 ? 63.932 33.771 -2.954 1.00 9.72 89 GLY A C 1
ATOM 653 O O . GLY A 1 89 ? 64.156 34.938 -3.298 1.00 10.78 89 GLY A O 1
ATOM 654 N N . PHE A 1 90 ? 63.309 33.470 -1.822 1.00 9.59 90 PHE A N 1
ATOM 655 C CA . PHE A 1 90 ? 62.730 34.446 -0.866 1.00 9.88 90 PHE A CA 1
ATOM 656 C C . PHE A 1 90 ? 61.405 34.993 -1.384 1.00 8.97 90 PHE A C 1
ATOM 657 O O . PHE A 1 90 ? 60.683 35.642 -0.590 1.00 10.71 90 PHE A O 1
ATOM 665 N N . ALA A 1 91 ? 61.046 34.776 -2.643 1.00 10.44 91 ALA A N 1
ATOM 666 C CA . ALA A 1 91 ? 59.873 35.468 -3.218 1.00 10.32 91 ALA A CA 1
ATOM 667 C C . ALA A 1 91 ? 58.810 34.557 -3.759 1.00 11.06 91 ALA A C 1
ATOM 668 O O . ALA A 1 91 ? 57.710 35.055 -4.122 1.00 12.34 91 ALA A O 1
ATOM 670 N N . ILE A 1 92 ? 59.107 33.251 -3.873 1.00 11.04 92 ILE A N 1
ATOM 671 C CA . ILE A 1 92 ? 58.086 32.319 -4.377 1.00 11.79 92 ILE A CA 1
ATOM 672 C C . ILE A 1 92 ? 58.014 31.072 -3.496 1.00 11.26 92 ILE A C 1
ATOM 673 O O . ILE A 1 92 ? 58.929 30.899 -2.646 1.00 12.34 92 ILE A O 1
ATOM 678 N N . GLY A 1 93 ? 56.988 30.256 -3.660 1.00 14.03 93 GLY A N 1
ATOM 679 C CA . GLY A 1 93 ? 56.897 28.987 -2.925 1.00 13.79 93 GLY A CA 1
ATOM 680 C C . GLY A 1 93 ? 55.986 29.100 -1.726 1.00 13.79 93 GLY A C 1
ATOM 681 O O . GLY A 1 93 ? 55.686 30.179 -1.190 1.00 14.54 93 GLY A O 1
ATOM 682 N N . THR A 1 94 ? 55.530 27.953 -1.274 1.00 14.87 94 THR A N 1
ATOM 683 C CA . THR A 1 94 ? 54.668 27.738 -0.153 1.00 13.74 94 THR A CA 1
ATOM 684 C C . THR A 1 94 ? 55.206 26.610 0.712 1.00 11.19 94 THR A C 1
ATOM 685 O O . THR A 1 94 ? 55.951 25.726 0.252 1.00 12.59 94 THR A O 1
ATOM 689 N N . ALA A 1 95 ? 54.836 26.627 1.973 1.00 10.71 95 ALA A N 1
ATOM 690 C CA . ALA A 1 95 ? 55.208 25.488 2.802 1.00 10.78 95 ALA A CA 1
ATOM 691 C C . ALA A 1 95 ? 54.693 24.192 2.209 1.00 12.44 95 ALA A C 1
ATOM 692 O O . ALA A 1 95 ? 55.450 23.213 2.270 1.00 11.85 95 ALA A O 1
ATOM 694 N N . GLU A 1 96 ? 53.484 24.168 1.643 1.00 12.32 96 GLU A N 1
ATOM 695 C CA . GLU A 1 96 ? 53.007 22.841 1.184 1.00 12.53 96 GLU A CA 1
ATOM 696 C C . GLU A 1 96 ? 53.900 22.257 0.102 1.00 12.09 96 GLU A C 1
ATOM 697 O O . GLU A 1 96 ? 53.959 21.042 -0.128 1.00 12.48 96 GLU A O 1
ATOM 703 N N . SER A 1 97 ? 54.619 23.085 -0.630 1.00 12.19 97 SER A N 1
ATOM 704 C CA . SER A 1 97 ? 55.493 22.586 -1.693 1.00 13.84 97 SER A CA 1
ATOM 705 C C . SER A 1 97 ? 56.557 21.658 -1.108 1.00 13.70 97 SER A C 1
ATOM 706 O O . SER A 1 97 ? 57.072 20.840 -1.889 1.00 15.26 97 SER A O 1
ATOM 709 N N . SER A 1 98 ? 56.860 21.751 0.190 1.00 11.78 98 SER A N 1
ATOM 710 C CA . SER A 1 98 ? 57.815 20.833 0.809 1.00 10.98 98 SER A CA 1
ATOM 711 C C . SER A 1 98 ? 57.147 19.659 1.514 1.00 11.81 98 SER A C 1
ATOM 712 O O . SER A 1 98 ? 57.856 18.870 2.173 1.00 11.61 98 SER A O 1
ATOM 715 N N . ASP A 1 99 ? 55.840 19.506 1.378 1.00 11.40 99 ASP A N 1
ATOM 716 C CA . ASP A 1 99 ? 55.223 18.332 2.006 1.00 12.41 99 ASP A CA 1
ATOM 717 C C . ASP A 1 99 ? 55.876 17.001 1.635 1.00 11.38 99 ASP A C 1
ATOM 718 O O . ASP A 1 99 ? 56.046 16.189 2.552 1.00 12.70 99 ASP A O 1
ATOM 723 N N . PRO A 1 100 ? 56.306 16.740 0.410 1.00 13.32 100 PRO A N 1
ATOM 724 C CA . PRO A 1 100 ? 56.909 15.420 0.119 1.00 12.84 100 PRO A CA 1
ATOM 725 C C . PRO A 1 100 ? 58.074 15.074 1.030 1.00 14.55 100 PRO A C 1
ATOM 726 O O . PRO A 1 100 ? 58.133 14.011 1.646 1.00 12.93 100 PRO A O 1
ATOM 730 N N . PHE A 1 101 ? 58.996 16.022 1.178 1.00 12.03 101 PHE A N 1
ATOM 731 C CA . PHE A 1 101 ? 60.177 15.798 2.019 1.00 11.83 101 PHE A CA 1
ATOM 732 C C . PHE A 1 101 ? 59.778 15.681 3.482 1.00 11.66 101 PHE A C 1
ATOM 733 O O . PHE A 1 101 ? 60.314 14.838 4.215 1.00 11.10 101 PHE A O 1
ATOM 741 N N . CYS A 1 102 ? 58.864 16.538 3.936 1.00 11.35 102 CYS A N 1
ATOM 742 C CA . CYS A 1 102 ? 58.508 16.508 5.370 1.00 12.64 102 CYS A CA 1
ATOM 743 C C . CYS A 1 102 ? 57.822 15.184 5.734 1.00 12.29 102 CYS A C 1
ATOM 744 O O . CYS A 1 102 ? 58.056 14.620 6.797 1.00 13.59 102 CYS A O 1
ATOM 747 N N . VAL A 1 103 ? 56.961 14.702 4.812 1.00 14.27 103 VAL A N 1
ATOM 748 C CA . VAL A 1 103 ? 56.349 13.390 5.037 1.00 14.20 103 VAL A CA 1
ATOM 749 C C . VAL A 1 103 ? 57.425 12.308 5.081 1.00 14.10 103 VAL A C 1
ATOM 750 O O . VAL A 1 103 ? 57.414 11.403 5.928 1.00 15.01 103 VAL A O 1
ATOM 754 N N . GLU A 1 104 ? 58.390 12.392 4.150 1.00 14.19 104 GLU A N 1
ATOM 755 C CA . GLU A 1 104 ? 59.468 11.391 4.133 1.00 15.08 104 GLU A CA 1
ATOM 756 C C . GLU A 1 104 ? 60.213 11.291 5.451 1.00 13.47 104 GLU A C 1
ATOM 757 O O . GLU A 1 104 ? 60.508 10.221 6.009 1.00 14.97 104 GLU A O 1
ATOM 763 N N . VAL A 1 105 ? 60.564 12.472 5.981 1.00 13.67 105 VAL A N 1
ATOM 764 C CA . VAL A 1 105 ? 61.316 12.508 7.251 1.00 13.22 105 VAL A CA 1
ATOM 765 C C . VAL A 1 105 ? 60.457 11.910 8.378 1.00 12.73 105 VAL A C 1
ATOM 766 O O . VAL A 1 105 ? 60.946 11.105 9.171 1.00 13.81 105 VAL A O 1
ATOM 770 N N . ALA A 1 106 ? 59.183 12.320 8.433 1.00 12.50 106 ALA A N 1
ATOM 771 C CA . ALA A 1 106 ? 58.342 11.824 9.529 1.00 12.71 106 ALA A CA 1
ATOM 772 C C . ALA A 1 106 ? 58.148 10.321 9.409 1.00 15.04 106 ALA A C 1
ATOM 773 O O . ALA A 1 106 ? 58.252 9.553 10.353 1.00 17.06 106 ALA A O 1
ATOM 775 N N . ARG A 1 107 ? 57.867 9.831 8.203 1.00 14.95 107 ARG A N 1
ATOM 776 C CA . ARG A 1 107 ? 57.618 8.404 8.019 1.00 16.15 107 ARG A CA 1
ATOM 777 C C . ARG A 1 107 ? 58.887 7.577 8.195 1.00 17.40 107 ARG A C 1
ATOM 778 O O . ARG A 1 107 ? 58.883 6.549 8.876 1.00 22.30 107 ARG A O 1
ATOM 786 N N . GLU A 1 108 ? 60.023 7.989 7.613 1.00 15.02 108 GLU A N 1
ATOM 787 C CA . GLU A 1 108 ? 61.182 7.094 7.620 1.00 15.53 108 GLU A CA 1
ATOM 788 C C . GLU A 1 108 ? 61.974 7.222 8.910 1.00 15.92 108 GLU A C 1
ATOM 789 O O . GLU A 1 108 ? 62.556 6.221 9.353 1.00 19.28 108 GLU A O 1
ATOM 795 N N . LEU A 1 109 ? 62.021 8.407 9.504 1.00 16.34 109 LEU A N 1
ATOM 796 C CA . LEU A 1 109 ? 62.821 8.613 10.688 1.00 14.62 109 LEU A CA 1
ATOM 797 C C . LEU A 1 109 ? 62.018 8.638 11.986 1.00 14.91 109 LEU A C 1
ATOM 798 O O . LEU A 1 109 ? 62.603 8.521 13.059 1.00 17.36 109 LEU A O 1
ATOM 803 N N . GLY A 1 110 ? 60.686 8.828 11.881 1.00 15.73 110 GLY A N 1
ATOM 804 C CA . GLY A 1 110 ? 59.898 8.868 13.102 1.00 18.65 110 GLY A CA 1
ATOM 805 C C . GLY A 1 110 ? 60.045 10.148 13.898 1.00 14.45 110 GLY A C 1
ATOM 806 O O . GLY A 1 110 ? 59.906 10.238 15.116 1.00 19.53 110 GLY A O 1
ATOM 807 N N . PHE A 1 111 ? 60.345 11.229 13.173 1.00 14.69 111 PHE A N 1
ATOM 808 C CA . PHE A 1 111 ? 60.600 12.559 13.702 1.00 14.90 111 PHE A CA 1
ATOM 809 C C . PHE A 1 111 ? 59.406 13.449 13.331 1.00 12.99 111 PHE A C 1
ATOM 810 O O . PHE A 1 111 ? 58.813 13.291 12.256 1.00 17.24 111 PHE A O 1
ATOM 818 N N . ALA A 1 112 ? 59.078 14.379 14.232 1.00 13.68 112 ALA A N 1
ATOM 819 C CA . ALA A 1 112 ? 58.141 15.440 13.865 1.00 11.71 112 ALA A CA 1
ATOM 820 C C . ALA A 1 112 ? 58.815 16.429 12.929 1.00 12.74 112 ALA A C 1
ATOM 821 O O . ALA A 1 112 ? 60.036 16.595 12.933 1.00 11.76 112 ALA A O 1
ATOM 823 N N . VAL A 1 113 ? 57.996 17.063 12.085 1.00 12.17 113 VAL A N 1
ATOM 824 C CA . VAL A 1 113 ? 58.521 18.071 11.177 1.00 9.96 113 VAL A CA 1
ATOM 825 C C . VAL A 1 113 ? 57.623 19.290 11.254 1.00 9.89 113 VAL A C 1
ATOM 826 O O . VAL A 1 113 ? 56.404 19.209 11.067 1.00 12.06 113 VAL A O 1
ATOM 830 N N . ALA A 1 114 ? 58.236 20.430 11.554 1.00 9.95 114 ALA A N 1
ATOM 831 C CA . ALA A 1 114 ? 57.510 21.708 11.647 1.00 9.69 114 ALA A CA 1
ATOM 832 C C . ALA A 1 114 ? 57.867 22.499 10.390 1.00 10.03 114 ALA A C 1
ATOM 833 O O . ALA A 1 114 ? 58.955 23.096 10.341 1.00 9.46 114 ALA A O 1
ATOM 835 N N . ASN A 1 115 ? 57.027 22.436 9.375 1.00 9.60 115 ASN A N 1
ATOM 836 C CA . ASN A 1 115 ? 57.270 23.075 8.078 1.00 9.06 115 ASN A CA 1
ATOM 837 C C . ASN A 1 115 ? 56.690 24.478 8.049 1.00 8.80 115 ASN A C 1
ATOM 838 O O . ASN A 1 115 ? 55.472 24.675 8.151 1.00 10.35 115 ASN A O 1
ATOM 843 N N . VAL A 1 116 ? 57.560 25.487 7.979 1.00 9.13 116 VAL A N 1
ATOM 844 C CA . VAL A 1 116 ? 57.135 26.870 8.312 1.00 9.07 116 VAL A CA 1
ATOM 845 C C . VAL A 1 116 ? 56.616 27.691 7.137 1.00 9.28 116 VAL A C 1
ATOM 846 O O . VAL A 1 116 ? 57.304 27.828 6.103 1.00 10.37 116 VAL A O 1
ATOM 850 N N . GLU A 1 117 ? 55.429 28.258 7.280 1.00 9.54 117 GLU A N 1
ATOM 851 C CA . GLU A 1 117 ? 54.871 29.182 6.272 1.00 9.44 117 GLU A CA 1
ATOM 852 C C . GLU A 1 117 ? 55.350 30.595 6.548 1.00 10.11 117 GLU A C 1
ATOM 853 O O . GLU A 1 117 ? 54.695 31.388 7.223 1.00 11.06 117 GLU A O 1
ATOM 859 N N . TYR A 1 118 ? 56.565 30.927 6.086 1.00 9.94 118 TYR A N 1
ATOM 860 C CA . TYR A 1 118 ? 57.046 32.295 6.266 1.00 9.17 118 TYR A CA 1
ATOM 861 C C . TYR A 1 118 ? 56.467 33.242 5.242 1.00 10.63 118 TYR A C 1
ATOM 862 O O . TYR A 1 118 ? 56.036 32.823 4.142 1.00 10.99 118 TYR A O 1
ATOM 871 N N . ARG A 1 119 ? 56.462 34.522 5.592 1.00 9.59 119 ARG A N 1
ATOM 872 C CA . ARG A 1 119 ? 55.977 35.494 4.605 1.00 9.90 119 ARG A CA 1
ATOM 873 C C . ARG A 1 119 ? 56.977 35.729 3.476 1.00 9.69 119 ARG A C 1
ATOM 874 O O . ARG A 1 119 ? 58.186 35.775 3.708 1.00 10.39 119 ARG A O 1
ATOM 882 N N . LEU A 1 120 ? 56.505 35.906 2.265 1.00 9.82 120 LEU A N 1
ATOM 883 C CA . LEU A 1 120 ? 57.358 36.084 1.092 1.00 9.90 120 LEU A CA 1
ATOM 884 C C . LEU A 1 120 ? 57.674 37.556 0.828 1.00 11.05 120 LEU A C 1
ATOM 885 O O . LEU A 1 120 ? 56.840 38.471 1.035 1.00 11.42 120 LEU A O 1
ATOM 890 N N . ALA A 1 121 ? 58.880 37.754 0.311 1.00 10.59 121 ALA A N 1
ATOM 891 C CA . ALA A 1 121 ? 59.260 39.038 -0.293 1.00 10.62 121 ALA A CA 1
ATOM 892 C C . ALA A 1 121 ? 58.770 39.121 -1.724 1.00 12.27 121 ALA A C 1
ATOM 893 O O . ALA A 1 121 ? 58.485 38.107 -2.331 1.00 12.00 121 ALA A O 1
ATOM 895 N N . PRO A 1 122 ? 58.678 40.299 -2.328 1.00 11.70 122 PRO A N 1
ATOM 896 C CA . PRO A 1 122 ? 59.003 41.593 -1.725 1.00 12.95 122 PRO A CA 1
ATOM 897 C C . PRO A 1 122 ? 57.910 42.157 -0.808 1.00 11.74 122 PRO A C 1
ATOM 898 O O . PRO A 1 122 ? 58.191 43.216 -0.190 1.00 14.69 122 PRO A O 1
ATOM 902 N N . GLU A 1 123 ? 56.742 41.521 -0.768 1.00 12.24 123 GLU A N 1
ATOM 903 C CA . GLU A 1 123 ? 55.662 42.106 0.057 1.00 11.65 123 GLU A CA 1
ATOM 904 C C . GLU A 1 123 ? 56.115 42.219 1.525 1.00 12.60 123 GLU A C 1
ATOM 905 O O . GLU A 1 123 ? 55.787 43.212 2.201 1.00 14.58 123 GLU A O 1
ATOM 911 N N . THR A 1 124 ? 56.897 41.260 2.026 1.00 11.93 124 THR A N 1
ATOM 912 C CA . THR A 1 124 ? 57.495 41.352 3.356 1.00 10.65 124 THR A CA 1
ATOM 913 C C . THR A 1 124 ? 59.004 41.231 3.193 1.00 10.65 124 THR A C 1
ATOM 914 O O . THR A 1 124 ? 59.515 40.169 2.840 1.00 13.98 124 THR A O 1
ATOM 918 N N . THR A 1 125 ? 59.741 42.320 3.385 1.00 11.35 125 THR A N 1
ATOM 919 C CA . THR A 1 125 ? 61.180 42.259 3.210 1.00 11.17 125 THR A CA 1
ATOM 920 C C . THR A 1 125 ? 61.864 41.854 4.505 1.00 10.01 125 THR A C 1
ATOM 921 O O . THR A 1 125 ? 61.251 41.851 5.575 1.00 11.03 125 THR A O 1
ATOM 925 N N . PHE A 1 126 ? 63.143 41.497 4.364 1.00 10.81 126 PHE A N 1
ATOM 926 C CA . PHE A 1 126 ? 63.947 41.275 5.569 1.00 11.07 126 PHE A CA 1
ATOM 927 C C . PHE A 1 126 ? 63.770 42.429 6.535 1.00 12.25 126 PHE A C 1
ATOM 928 O O . PHE A 1 126 ? 63.748 43.584 6.036 1.00 14.25 126 PHE A O 1
ATOM 936 N N . PRO A 1 127 ? 63.646 42.236 7.838 1.00 11.19 127 PRO A N 1
ATOM 937 C CA . PRO A 1 127 ? 63.835 40.974 8.554 1.00 10.86 127 PRO A CA 1
ATOM 938 C C . PRO A 1 127 ? 62.640 40.043 8.659 1.00 10.36 127 PRO A C 1
ATOM 939 O O . PRO A 1 127 ? 62.734 38.996 9.320 1.00 10.85 127 PRO A O 1
ATOM 943 N N . GLY A 1 128 ? 61.516 40.383 8.044 1.00 10.21 128 GLY A N 1
ATOM 944 C CA . GLY A 1 128 ? 60.290 39.616 8.317 1.00 10.34 128 GLY A CA 1
ATOM 945 C C . GLY A 1 128 ? 60.382 38.122 8.149 1.00 8.84 128 GLY A C 1
ATOM 946 O O . GLY A 1 128 ? 59.963 37.355 8.998 1.00 9.87 128 GLY A O 1
ATOM 947 N N . PRO A 1 129 ? 60.862 37.676 6.981 1.00 9.72 129 PRO A N 1
ATOM 948 C CA . PRO A 1 129 ? 60.880 36.218 6.761 1.00 9.65 129 PRO A CA 1
ATOM 949 C C . PRO A 1 129 ? 61.744 35.479 7.765 1.00 9.44 129 PRO A C 1
ATOM 950 O O . PRO A 1 129 ? 61.328 34.386 8.217 1.00 9.61 129 PRO A O 1
ATOM 954 N N . VAL A 1 130 ? 62.945 35.996 8.085 1.00 9.34 130 VAL A N 1
ATOM 955 C CA . VAL A 1 130 ? 63.733 35.235 9.056 1.00 10.47 130 VAL A CA 1
ATOM 956 C C . VAL A 1 130 ? 63.069 35.365 10.426 1.00 10.51 130 VAL A C 1
ATOM 957 O O . VAL A 1 130 ? 63.096 34.411 11.212 1.00 10.61 130 VAL A O 1
ATOM 961 N N . ASN A 1 131 ? 62.420 36.509 10.721 1.00 10.50 131 ASN A N 1
ATOM 962 C CA . ASN A 1 131 ? 61.715 36.646 11.999 1.00 12.03 131 ASN A CA 1
ATOM 963 C C . ASN A 1 131 ? 60.594 35.605 12.094 1.00 10.81 131 ASN A C 1
ATOM 964 O O . ASN A 1 131 ? 60.362 35.054 13.197 1.00 8.85 131 ASN A O 1
ATOM 969 N N . ASP A 1 132 ? 59.901 35.300 11.006 1.00 9.24 132 ASP A N 1
ATOM 970 C CA . ASP A 1 132 ? 58.845 34.286 11.057 1.00 9.66 132 ASP A CA 1
ATOM 971 C C . ASP A 1 132 ? 59.431 32.920 11.377 1.00 8.52 132 ASP A C 1
ATOM 972 O O . ASP A 1 132 ? 58.849 32.122 12.117 1.00 9.50 132 ASP A O 1
ATOM 977 N N . CYS A 1 133 ? 60.621 32.634 10.805 1.00 9.27 133 CYS A N 1
ATOM 978 C CA . CYS A 1 133 ? 61.232 31.311 11.059 1.00 8.64 133 CYS A CA 1
ATOM 979 C C . CYS A 1 133 ? 61.689 31.225 12.524 1.00 8.31 133 CYS A C 1
ATOM 980 O O . CYS A 1 133 ? 61.545 30.175 13.163 1.00 9.06 133 CYS A O 1
ATOM 983 N N . TYR A 1 134 ? 62.238 32.346 13.009 1.00 9.17 134 TYR A N 1
ATOM 984 C CA . TYR A 1 134 ? 62.700 32.304 14.423 1.00 9.15 134 TYR A CA 1
ATOM 985 C C . TYR A 1 134 ? 61.495 32.250 15.361 1.00 8.71 134 TYR A C 1
ATOM 986 O O . TYR A 1 134 ? 61.552 31.555 16.376 1.00 9.68 134 TYR A O 1
ATOM 995 N N . ALA A 1 135 ? 60.427 32.942 14.969 1.00 8.70 135 ALA A N 1
ATOM 996 C CA . ALA A 1 135 ? 59.214 32.865 15.789 1.00 9.07 135 ALA A CA 1
ATOM 997 C C . ALA A 1 135 ? 58.699 31.445 15.871 1.00 8.65 135 ALA A C 1
ATOM 998 O O . ALA A 1 135 ? 58.253 31.001 16.942 1.00 10.95 135 ALA A O 1
ATOM 1000 N N . ALA A 1 136 ? 58.749 30.710 14.759 1.00 8.63 136 ALA A N 1
ATOM 1001 C CA . ALA A 1 136 ? 58.298 29.318 14.738 1.00 9.53 136 ALA A CA 1
ATOM 1002 C C . ALA A 1 136 ? 59.218 28.490 15.611 1.00 9.66 136 ALA A C 1
ATOM 1003 O O . ALA A 1 136 ? 58.807 27.605 16.358 1.00 10.42 136 ALA A O 1
ATOM 1005 N N . LEU A 1 137 ? 60.538 28.727 15.587 1.00 10.07 137 LEU A N 1
ATOM 1006 C CA . LEU A 1 137 ? 61.496 28.006 16.429 1.00 9.92 137 LEU A CA 1
ATOM 1007 C C . LEU A 1 137 ? 61.227 28.264 17.904 1.00 9.46 137 LEU A C 1
ATOM 1008 O O . LEU A 1 137 ? 61.194 27.307 18.692 1.00 11.57 137 LEU A O 1
ATOM 1013 N N . LEU A 1 138 ? 61.043 29.529 18.258 1.00 9.66 138 LEU A N 1
ATOM 1014 C CA . LEU A 1 138 ? 60.701 29.883 19.660 1.00 10.35 138 LEU A CA 1
ATOM 1015 C C . LEU A 1 138 ? 59.457 29.144 20.120 1.00 12.17 138 LEU A C 1
ATOM 1016 O O . LEU A 1 138 ? 59.397 28.652 21.250 1.00 13.41 138 LEU A O 1
ATOM 1021 N N . TYR A 1 139 ? 58.457 29.129 19.240 1.00 11.10 139 TYR A N 1
ATOM 1022 C CA . TYR A 1 139 ? 57.197 28.465 19.592 1.00 11.28 139 TYR A CA 1
ATOM 1023 C C . TYR A 1 139 ? 57.392 26.980 19.762 1.00 12.52 139 TYR A C 1
ATOM 1024 O O . TYR A 1 139 ? 56.910 26.424 20.770 1.00 14.02 139 TYR A O 1
ATOM 1033 N N . ILE A 1 140 ? 58.001 26.287 18.785 1.00 11.23 140 ILE A N 1
ATOM 1034 C CA . ILE A 1 140 ? 58.101 24.814 18.950 1.00 12.22 140 ILE A CA 1
ATOM 1035 C C . ILE A 1 140 ? 58.920 24.448 20.178 1.00 12.88 140 ILE A C 1
ATOM 1036 O O . ILE A 1 140 ? 58.615 23.442 20.837 1.00 14.65 140 ILE A O 1
ATOM 1045 N N . HIS A 1 141 ? 59.930 25.248 20.521 1.00 13.20 141 HIS A N 1
ATOM 1046 C CA . HIS A 1 141 ? 60.786 24.964 21.663 1.00 12.57 141 HIS A CA 1
ATOM 1047 C C . HIS A 1 141 ? 59.983 25.178 22.939 1.00 13.47 141 HIS A C 1
ATOM 1048 O O . HIS A 1 141 ? 60.016 24.296 23.813 1.00 16.86 141 HIS A O 1
ATOM 1055 N N . ALA A 1 142 ? 59.266 26.282 23.015 1.00 13.48 142 ALA A N 1
ATOM 1056 C CA . ALA A 1 142 ? 58.510 26.620 24.245 1.00 15.84 142 ALA A CA 1
ATOM 1057 C C . ALA A 1 142 ? 57.335 25.697 24.445 1.00 16.51 142 ALA A C 1
ATOM 1058 O O . ALA A 1 142 ? 56.938 25.447 25.576 1.00 19.88 142 ALA A O 1
ATOM 1060 N N . HIS A 1 143 ? 56.731 25.195 23.386 1.00 15.67 143 HIS A N 1
ATOM 1061 C CA . HIS A 1 143 ? 55.600 24.271 23.523 1.00 15.86 143 HIS A CA 1
ATOM 1062 C C . HIS A 1 143 ? 56.016 22.826 23.302 1.00 16.82 143 HIS A C 1
ATOM 1063 O O . HIS A 1 143 ? 55.176 21.994 22.975 1.00 16.23 143 HIS A O 1
ATOM 1070 N N . ALA A 1 144 ? 57.293 22.439 23.470 1.00 16.69 144 ALA A N 1
ATOM 1071 C CA . ALA A 1 144 ? 57.737 21.113 23.020 1.00 17.41 144 ALA A CA 1
ATOM 1072 C C . ALA A 1 144 ? 56.979 19.995 23.716 1.00 17.85 144 ALA A C 1
ATOM 1073 O O . ALA A 1 144 ? 56.573 19.027 23.115 1.00 19.02 144 ALA A O 1
ATOM 1075 N N . GLU A 1 145 ? 56.771 20.135 25.024 1.00 24.82 145 GLU A N 1
ATOM 1076 C CA . GLU A 1 145 ? 56.124 19.035 25.748 1.00 24.56 145 GLU A CA 1
ATOM 1077 C C . GLU A 1 145 ? 54.721 18.778 25.214 1.00 22.99 145 GLU A C 1
ATOM 1078 O O . GLU A 1 145 ? 54.341 17.637 24.930 1.00 25.42 145 GLU A O 1
ATOM 1084 N N . GLU A 1 146 ? 53.970 19.859 25.079 1.00 23.40 146 GLU A N 1
ATOM 1085 C CA . GLU A 1 146 ? 52.598 19.758 24.597 1.00 24.71 146 GLU A CA 1
ATOM 1086 C C . GLU A 1 146 ? 52.620 19.161 23.205 1.00 23.53 146 GLU A C 1
ATOM 1087 O O . GLU A 1 146 ? 51.710 18.433 22.789 1.00 25.11 146 GLU A O 1
ATOM 1093 N N . LEU A 1 147 ? 53.639 19.463 22.423 1.00 17.66 147 LEU A N 1
ATOM 1094 C CA . LEU A 1 147 ? 53.686 19.006 21.047 1.00 16.38 147 LEU A CA 1
ATOM 1095 C C . LEU A 1 147 ? 54.329 17.641 20.886 1.00 17.54 147 LEU A C 1
ATOM 1096 O O . LEU A 1 147 ? 54.378 17.070 19.797 1.00 19.64 147 LEU A O 1
ATOM 1101 N N . GLY A 1 148 ? 54.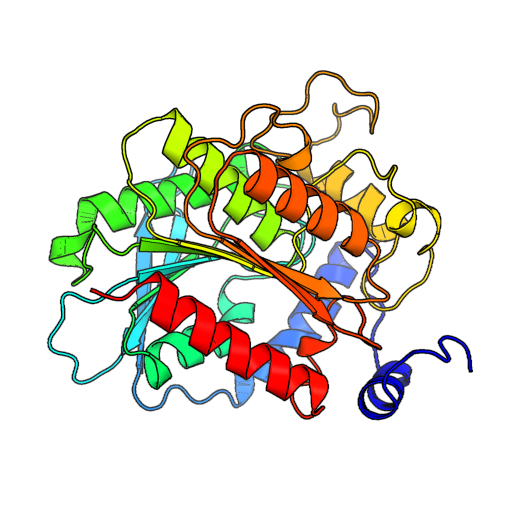848 17.062 21.964 1.00 18.14 148 GLY A N 1
ATOM 1102 C CA . GLY A 1 148 ? 55.390 15.719 21.886 1.00 19.23 148 GLY A CA 1
ATOM 1103 C C . GLY A 1 148 ? 56.791 15.729 21.266 1.00 17.73 148 GLY A C 1
ATOM 1104 O O . GLY A 1 148 ? 57.238 14.730 20.678 1.00 18.57 148 GLY A O 1
ATOM 1105 N N . ILE A 1 149 ? 57.442 16.869 21.456 1.00 16.74 149 ILE A N 1
ATOM 1106 C CA . ILE A 1 149 ? 58.789 17.137 20.939 1.00 18.32 149 ILE A CA 1
ATOM 1107 C C . ILE A 1 149 ? 59.853 17.107 22.029 1.00 15.84 149 ILE A C 1
ATOM 1108 O O . ILE A 1 149 ? 59.691 17.639 23.138 1.00 17.91 149 ILE A O 1
ATOM 1113 N N . ASP A 1 150 ? 61.006 16.510 21.704 1.00 15.36 150 ASP A N 1
ATOM 1114 C CA . ASP A 1 150 ? 62.170 16.559 22.580 1.00 14.45 150 ASP A CA 1
ATOM 1115 C C . ASP A 1 150 ? 62.939 17.854 22.337 1.00 14.33 150 ASP A C 1
ATOM 1116 O O . ASP A 1 150 ? 63.580 18.026 21.297 1.00 14.73 150 ASP A O 1
ATOM 1121 N N . PRO A 1 151 ? 62.918 18.803 23.252 1.00 16.25 151 PRO A N 1
ATOM 1122 C CA . PRO A 1 151 ? 63.477 20.137 22.980 1.00 16.47 151 PRO A CA 1
ATOM 1123 C C . PRO A 1 151 ? 64.996 20.117 22.839 1.00 15.20 151 PRO A C 1
ATOM 1124 O O . PRO A 1 151 ? 65.619 21.046 22.321 1.00 16.15 151 PRO A O 1
ATOM 1128 N N . SER A 1 152 ? 65.605 19.029 23.307 1.00 16.93 152 SER A N 1
ATOM 1129 C CA . SER A 1 152 ? 67.046 18.859 23.176 1.00 16.11 152 SER A CA 1
ATOM 1130 C C . SER A 1 152 ? 67.390 18.312 21.797 1.00 15.28 152 SER A C 1
ATOM 1131 O O . SER A 1 152 ? 68.592 18.159 21.486 1.00 17.59 152 SER A O 1
ATOM 1134 N N . ARG A 1 153 ? 66.427 18.022 20.931 1.00 14.37 153 ARG A N 1
ATOM 1135 C CA . ARG A 1 153 ? 66.769 17.456 19.614 1.00 13.35 153 ARG A CA 1
ATOM 1136 C C . ARG A 1 153 ? 65.934 18.152 18.533 1.00 11.31 153 ARG A C 1
ATOM 1137 O O . ARG A 1 153 ? 65.115 17.525 17.877 1.00 13.01 153 ARG A O 1
ATOM 1145 N N . ILE A 1 154 ? 66.198 19.470 18.432 1.00 11.56 154 ILE A N 1
ATOM 1146 C CA . ILE A 1 154 ? 65.598 20.279 17.375 1.00 10.88 154 ILE A CA 1
ATOM 1147 C C . ILE A 1 154 ? 66.645 20.481 16.278 1.00 10.42 154 ILE A C 1
ATOM 1148 O O . ILE A 1 154 ? 67.749 20.949 16.576 1.00 12.61 154 ILE A O 1
ATOM 1153 N N . ALA A 1 155 ? 66.273 20.137 15.058 1.00 10.56 155 ALA A N 1
ATOM 1154 C CA . ALA A 1 155 ? 67.085 20.474 13.880 1.00 9.41 155 ALA A CA 1
ATOM 1155 C C . ALA A 1 155 ? 66.467 21.691 13.179 1.00 8.78 155 ALA A C 1
ATOM 1156 O O . ALA A 1 155 ? 65.238 21.791 13.184 1.00 10.88 155 ALA A O 1
ATOM 1158 N N . VAL A 1 156 ? 67.241 22.540 12.546 1.00 9.00 156 VAL A N 1
ATOM 1159 C CA . VAL A 1 156 ? 66.723 23.627 11.700 1.00 8.66 156 VAL A CA 1
ATOM 1160 C C . VAL A 1 156 ? 67.303 23.378 10.318 1.00 8.26 156 VAL A C 1
ATOM 1161 O O . VAL A 1 156 ? 68.534 23.170 10.211 1.00 9.14 156 VAL A O 1
ATOM 1165 N N . GLY A 1 157 ? 66.472 23.392 9.283 1.00 8.66 157 GLY A N 1
ATOM 1166 C CA . GLY A 1 157 ? 66.987 23.121 7.948 1.00 8.75 157 GLY A CA 1
ATOM 1167 C C . GLY A 1 157 ? 66.166 23.766 6.876 1.00 7.94 157 GLY A C 1
ATOM 1168 O O . GLY A 1 157 ? 65.026 24.213 7.110 1.00 8.92 157 GLY A O 1
ATOM 1169 N N . GLY A 1 158 ? 66.687 23.833 5.651 1.00 8.04 158 GLY A N 1
ATOM 1170 C CA . GLY A 1 158 ? 65.874 24.333 4.554 1.00 8.53 158 GLY A CA 1
ATOM 1171 C C . GLY A 1 158 ? 66.635 24.159 3.242 1.00 8.86 158 GLY A C 1
ATOM 1172 O O . GLY A 1 158 ? 67.797 23.761 3.255 1.00 8.23 158 GLY A O 1
ATOM 1173 N N . GLN A 1 159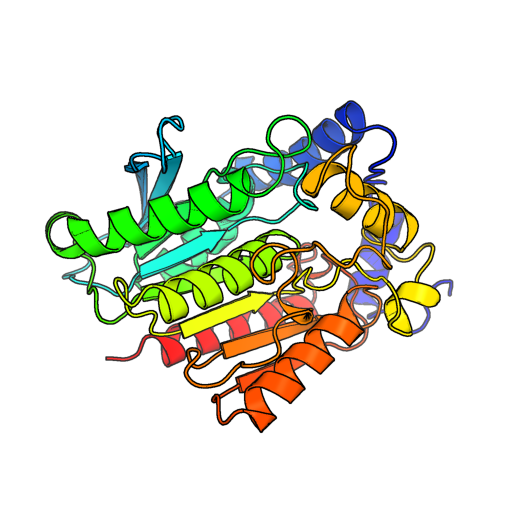 ? 65.945 24.466 2.141 1.00 8.57 159 GLN A N 1
ATOM 1174 C CA . GLN A 1 159 ? 66.533 24.343 0.819 1.00 8.67 159 GLN A CA 1
ATOM 1175 C C . GLN A 1 159 ? 66.615 25.712 0.152 1.00 8.83 159 GLN A C 1
ATOM 1176 O O . GLN A 1 159 ? 65.632 26.479 0.252 1.00 9.64 159 GLN A O 1
ATOM 1182 N N . SER A 1 160 ? 67.719 25.983 -0.563 1.00 8.79 160 SER A N 1
ATOM 1183 C CA . SER A 1 160 ? 67.901 27.200 -1.380 1.00 9.19 160 SER A CA 1
ATOM 1184 C C . SER A 1 160 ? 67.654 28.440 -0.521 1.00 8.80 160 SER A C 1
ATOM 1185 O O . SER A 1 160 ? 68.329 28.538 0.528 1.00 8.99 160 SER A O 1
ATOM 1190 N N . ALA A 1 161 ? 66.742 29.364 -0.839 1.00 9.10 161 ALA A N 1
ATOM 1191 C CA . ALA A 1 161 ? 66.495 30.482 0.088 1.00 8.69 161 ALA A CA 1
ATOM 1192 C C . ALA A 1 161 ? 66.116 29.998 1.473 1.00 8.88 161 ALA A C 1
ATOM 1193 O O . ALA A 1 161 ? 66.453 30.654 2.466 1.00 9.44 161 ALA A O 1
ATOM 1195 N N . GLY A 1 162 ? 65.416 28.861 1.555 1.00 8.12 162 GLY A N 1
ATOM 1196 C CA . GLY A 1 162 ? 65.081 28.296 2.870 1.00 8.87 162 GLY A CA 1
ATOM 1197 C C . GLY A 1 162 ? 66.318 27.861 3.645 1.00 9.02 162 GLY A C 1
ATOM 1198 O O . GLY A 1 162 ? 66.319 27.881 4.878 1.00 8.87 162 GLY A O 1
ATOM 1199 N N . GLY A 1 163 ? 67.364 27.440 2.927 1.00 7.92 163 GLY A N 1
ATOM 1200 C CA . GLY A 1 163 ? 68.645 27.173 3.582 1.00 8.64 163 GLY A CA 1
ATOM 1201 C C . GLY A 1 163 ? 69.311 28.434 4.065 1.00 7.75 163 GLY A C 1
ATOM 1202 O O . GLY A 1 163 ? 69.988 28.432 5.112 1.00 8.63 163 GLY A O 1
ATOM 1203 N N . GLY A 1 164 ? 69.156 29.562 3.348 1.00 8.53 164 GLY A N 1
ATOM 1204 C CA . GLY A 1 164 ? 69.655 30.835 3.884 1.00 9.07 164 GLY A CA 1
ATOM 1205 C C . GLY A 1 164 ? 68.873 31.282 5.101 1.00 8.52 164 GLY A C 1
ATOM 1206 O O . GLY A 1 164 ? 69.431 31.665 6.128 1.00 9.05 164 GLY A O 1
ATOM 1207 N N . LEU A 1 165 ? 67.557 31.159 5.037 1.00 8.58 165 LEU A N 1
ATOM 1208 C CA . LEU A 1 165 ? 66.710 31.451 6.207 1.00 7.50 165 LEU A CA 1
ATOM 1209 C C . LEU A 1 165 ? 67.042 30.523 7.377 1.00 7.93 165 LEU A C 1
ATOM 1210 O O . LEU A 1 165 ? 67.086 30.978 8.522 1.00 9.19 165 LEU A O 1
ATOM 1215 N N . ALA A 1 166 ? 67.288 29.224 7.089 1.00 8.16 166 ALA A N 1
ATOM 1216 C CA . ALA A 1 166 ? 67.697 28.298 8.165 1.00 7.39 166 ALA A CA 1
ATOM 1217 C C . ALA A 1 166 ? 69.004 28.757 8.791 1.00 8.22 166 ALA A C 1
ATOM 1218 O O . ALA A 1 166 ? 69.141 28.848 10.023 1.00 9.23 166 ALA A O 1
ATOM 1220 N N . ALA A 1 167 ? 70.004 29.026 7.961 1.00 7.99 167 ALA A N 1
ATOM 1221 C CA . ALA A 1 167 ? 71.316 29.463 8.486 1.00 7.31 167 ALA A CA 1
ATOM 1222 C C . ALA A 1 167 ? 71.173 30.760 9.267 1.00 7.62 167 ALA A C 1
ATOM 1223 O O . ALA A 1 167 ? 71.822 30.918 10.329 1.00 9.55 167 ALA A O 1
ATOM 1225 N N . GLY A 1 168 ? 70.355 31.703 8.832 1.00 8.21 168 GLY A N 1
ATOM 1226 C CA . GLY A 1 168 ? 70.154 32.930 9.566 1.00 9.12 168 GLY A CA 1
ATOM 1227 C C . GLY A 1 168 ? 69.420 32.715 10.876 1.00 11.01 168 GLY A C 1
ATOM 1228 O O . GLY A 1 168 ? 69.770 33.353 11.913 1.00 10.63 168 GLY A O 1
ATOM 1229 N N . THR A 1 169 ? 68.418 31.837 10.842 1.00 9.44 169 THR A N 1
ATOM 1230 C CA . THR A 1 169 ? 67.702 31.460 12.051 1.00 8.88 169 THR A CA 1
ATOM 1231 C C . THR A 1 169 ? 68.633 30.773 13.049 1.00 9.53 169 THR A C 1
ATOM 1232 O O . THR A 1 169 ? 68.522 31.026 14.272 1.00 10.18 169 THR A O 1
ATOM 1236 N N . VAL A 1 170 ? 69.537 29.936 12.590 1.00 9.73 170 VAL A N 1
ATOM 1237 C CA . VAL A 1 170 ? 70.481 29.241 13.482 1.00 9.37 170 VAL A CA 1
ATOM 1238 C C . VAL A 1 170 ? 71.496 30.217 14.051 1.00 9.72 170 VAL A C 1
ATOM 1239 O O . VAL A 1 170 ? 71.784 30.115 15.265 1.00 10.97 170 VAL A O 1
ATOM 1243 N N . LEU A 1 171 ? 71.974 31.185 13.299 1.00 9.36 171 LEU A N 1
ATOM 1244 C CA . LEU A 1 171 ? 72.811 32.260 13.824 1.00 10.44 171 LEU A CA 1
ATOM 1245 C C . LEU A 1 171 ? 72.044 33.021 14.910 1.00 10.68 171 LEU A C 1
ATOM 1246 O O . LEU A 1 171 ? 72.598 33.265 15.994 1.00 11.69 171 LEU A O 1
ATOM 1251 N N . LYS A 1 172 ? 70.792 33.392 14.616 1.00 11.31 172 LYS A N 1
ATOM 1252 C CA . LYS A 1 172 ? 69.983 34.157 15.561 1.00 12.10 172 LYS A CA 1
ATOM 1253 C C . LYS A 1 172 ? 69.750 33.362 16.822 1.00 11.95 172 LYS A C 1
ATOM 1254 O O . LYS A 1 172 ? 69.845 33.913 17.956 1.00 13.11 172 LYS A O 1
ATOM 1260 N N . ALA A 1 173 ? 69.489 32.068 16.731 1.00 11.31 173 ALA A N 1
ATOM 1261 C CA . ALA A 1 173 ? 69.242 31.192 17.890 1.00 13.10 173 ALA A CA 1
ATOM 1262 C C . ALA A 1 173 ? 70.474 31.136 18.786 1.00 12.87 173 ALA A C 1
ATOM 1263 O O . ALA A 1 173 ? 70.365 31.272 20.017 1.00 13.33 173 ALA A O 1
ATOM 1265 N N . ARG A 1 174 ? 71.644 30.991 18.138 1.00 11.71 174 ARG A N 1
ATOM 1266 C CA . ARG A 1 174 ? 72.860 30.985 18.948 1.00 12.71 174 ARG A CA 1
ATOM 1267 C C . ARG A 1 174 ? 73.061 32.295 19.661 1.00 12.23 174 ARG A C 1
ATOM 1268 O O . ARG A 1 174 ? 73.328 32.334 20.872 1.00 13.44 174 ARG A O 1
ATOM 1276 N N . ASP A 1 175 ? 72.942 33.381 18.874 1.00 12.95 175 ASP A N 1
ATOM 1277 C CA . ASP A 1 175 ? 73.216 34.704 19.438 1.00 14.03 175 ASP A CA 1
ATOM 1278 C C . ASP A 1 175 ? 72.267 35.096 20.561 1.00 15.07 175 ASP A C 1
ATOM 1279 O O . ASP A 1 175 ? 72.694 35.768 21.519 1.00 14.73 175 ASP A O 1
ATOM 1284 N N . GLU A 1 176 ? 70.993 34.703 20.491 1.00 13.77 176 GLU A N 1
ATOM 1285 C CA . GLU A 1 176 ? 70.041 35.107 21.520 1.00 14.39 176 GLU A CA 1
ATOM 1286 C C . GLU A 1 176 ? 70.073 34.181 22.730 1.00 14.70 176 GLU A C 1
ATOM 1287 O O . GLU A 1 176 ? 69.677 34.659 23.814 1.00 19.17 176 GLU A O 1
ATOM 1293 N N . GLY A 1 177 ? 70.524 32.948 22.613 1.00 15.42 177 GLY A N 1
ATOM 1294 C CA . GLY A 1 177 ? 70.736 32.065 23.738 1.00 16.48 177 GLY A CA 1
ATOM 1295 C C . GLY A 1 177 ? 69.499 31.501 24.378 1.00 16.52 177 GLY A C 1
ATOM 1296 O O . GLY A 1 177 ? 69.568 31.030 25.521 1.00 21.34 177 GLY A O 1
ATOM 1297 N N . VAL A 1 178 ? 68.373 31.505 23.670 1.00 14.02 178 VAL A N 1
ATOM 1298 C CA . VAL A 1 178 ? 67.121 30.968 24.211 1.00 13.93 178 VAL A CA 1
ATOM 1299 C C . VAL A 1 178 ? 66.891 29.529 23.784 1.00 12.74 178 VAL A C 1
ATOM 1300 O O . VAL A 1 178 ? 66.607 28.626 24.560 1.00 15.71 178 VAL A O 1
ATOM 1304 N N . VAL A 1 179 ? 67.011 29.263 22.487 1.00 12.37 179 VAL A N 1
ATOM 1305 C CA . VAL A 1 179 ? 66.658 27.936 21.952 1.00 12.87 179 VAL A CA 1
ATOM 1306 C C . VAL A 1 179 ? 67.920 27.187 21.545 1.00 11.29 179 VAL A C 1
ATOM 1307 O O . VAL A 1 179 ? 68.637 27.734 20.674 1.00 14.31 179 VAL A O 1
ATOM 1311 N N . PRO A 1 180 ? 68.183 26.014 22.090 1.00 11.53 180 PRO A N 1
ATOM 1312 C CA . PRO A 1 180 ? 69.344 25.219 21.660 1.00 12.22 180 PRO A CA 1
ATOM 1313 C C . PRO A 1 180 ? 68.956 24.496 20.351 1.00 14.14 180 PRO A C 1
ATOM 1314 O O . PRO A 1 180 ? 67.877 23.896 20.239 1.00 14.48 180 PRO A O 1
ATOM 1318 N N . VAL A 1 181 ? 69.825 24.567 19.346 1.00 12.27 181 VAL A N 1
ATOM 1319 C CA . VAL A 1 181 ? 69.633 23.842 18.088 1.00 10.97 181 VAL A CA 1
ATOM 1320 C C . VAL A 1 181 ? 70.644 22.685 18.013 1.00 10.92 181 VAL A C 1
ATOM 1321 O O . VAL A 1 181 ? 71.859 22.951 18.160 1.00 11.35 181 VAL A O 1
ATOM 1325 N N . ALA A 1 182 ? 70.141 21.463 17.854 1.00 10.93 182 ALA A N 1
ATOM 1326 C CA . ALA A 1 182 ? 70.992 20.265 17.882 1.00 11.61 182 ALA A CA 1
ATOM 1327 C C . ALA A 1 182 ? 71.697 19.992 16.545 1.00 9.63 182 ALA A C 1
ATOM 1328 O O . ALA A 1 182 ? 72.761 19.362 16.516 1.00 12.37 182 ALA A O 1
ATOM 1330 N N . PHE A 1 183 ? 71.096 20.443 15.449 1.00 9.51 183 PHE A N 1
ATOM 1331 C CA . PHE A 1 183 ? 71.561 20.075 14.098 1.00 9.23 183 PHE A CA 1
ATOM 1332 C C . PHE A 1 183 ? 71.069 21.096 13.083 1.00 9.27 183 PHE A C 1
ATOM 1333 O O . PHE A 1 183 ? 69.949 21.615 13.243 1.00 9.49 183 PHE A O 1
ATOM 1341 N N . GLN A 1 184 ? 71.919 21.370 12.087 1.00 9.48 184 GLN A N 1
ATOM 1342 C CA . GLN A 1 184 ? 71.620 22.324 11.019 1.00 9.58 184 GLN A CA 1
ATOM 1343 C C . GLN A 1 184 ? 71.709 21.656 9.668 1.00 7.75 184 GLN A C 1
ATOM 1344 O O . GLN A 1 184 ? 72.756 21.086 9.370 1.00 9.04 184 GLN A O 1
ATOM 1350 N N . PHE A 1 185 ? 70.670 21.739 8.829 1.00 7.72 185 PHE A N 1
ATOM 1351 C CA . PHE A 1 185 ? 70.650 21.021 7.555 1.00 7.76 185 PHE A CA 1
ATOM 1352 C C . PHE A 1 185 ? 70.433 22.034 6.427 1.00 8.77 185 PHE A C 1
ATOM 1353 O O . PHE A 1 185 ? 69.309 22.599 6.345 1.00 9.44 185 PHE A O 1
ATOM 1361 N N . LEU A 1 186 ? 71.443 22.219 5.607 1.00 7.94 186 LEU A N 1
ATOM 1362 C CA . LEU A 1 186 ? 71.422 23.257 4.591 1.00 8.61 186 LEU A CA 1
ATOM 1363 C C . LEU A 1 186 ? 71.515 22.658 3.204 1.00 8.16 186 LEU A C 1
ATOM 1364 O O . LEU A 1 186 ? 72.616 22.172 2.827 1.00 10.02 186 LEU A O 1
ATOM 1369 N N . GLU A 1 187 ? 70.441 22.668 2.440 1.00 8.61 187 GLU A N 1
ATOM 1370 C CA . GLU A 1 187 ? 70.506 22.069 1.106 1.00 7.57 187 GLU A CA 1
ATOM 1371 C C . GLU A 1 187 ? 70.573 23.162 0.061 1.00 8.20 187 GLU A C 1
ATOM 1372 O O . GLU A 1 187 ? 69.660 24.013 0.054 1.00 8.38 187 GLU A O 1
ATOM 1378 N N . ILE A 1 188 ? 71.577 23.117 -0.797 1.00 7.91 188 ILE A N 1
ATOM 1379 C CA . ILE A 1 188 ? 71.804 24.134 -1.844 1.00 7.60 188 ILE A CA 1
ATOM 1380 C C . ILE A 1 188 ? 71.488 25.545 -1.319 1.00 8.29 188 ILE A C 1
ATOM 1381 O O . ILE A 1 188 ? 70.743 26.315 -1.891 1.00 8.70 188 ILE A O 1
ATOM 1386 N N . PRO A 1 189 ? 72.070 25.927 -0.158 1.00 7.61 189 PRO A N 1
ATOM 1387 C CA . PRO A 1 189 ? 71.614 27.173 0.466 1.00 8.06 189 PRO A CA 1
ATOM 1388 C C . PRO A 1 189 ? 71.981 28.448 -0.272 1.00 7.91 189 PRO A C 1
ATOM 1389 O O . PRO A 1 189 ? 73.059 28.507 -0.893 1.00 9.09 189 PRO A O 1
ATOM 1393 N N . GLU A 1 190 ? 71.159 29.493 -0.171 1.00 7.51 190 GLU A N 1
ATOM 1394 C CA . GLU A 1 190 ? 71.350 30.838 -0.704 1.00 7.59 190 GLU A CA 1
ATOM 1395 C C . GLU A 1 190 ? 71.788 31.715 0.461 1.00 8.44 190 GLU A C 1
ATOM 1396 O O . GLU A 1 190 ? 70.971 32.076 1.325 1.00 9.20 190 GLU A O 1
ATOM 1402 N N . LEU A 1 191 ? 73.101 32.041 0.496 1.00 8.30 191 LEU A N 1
ATOM 1403 C CA . LEU A 1 191 ? 73.737 32.557 1.724 1.00 8.38 191 LEU A CA 1
ATOM 1404 C C . LEU A 1 191 ? 74.379 33.938 1.595 1.00 8.59 191 LEU A C 1
ATOM 1405 O O . LEU A 1 191 ? 74.598 34.614 2.582 1.00 9.42 191 LEU A O 1
ATOM 1410 N N . ASP A 1 192 ? 74.727 34.326 0.351 1.00 10.09 192 ASP A N 1
ATOM 1411 C CA . ASP A 1 192 ? 75.590 35.513 0.187 1.00 11.17 192 ASP A CA 1
ATOM 1412 C C . ASP A 1 192 ? 75.043 36.449 -0.870 1.00 10.57 192 ASP A C 1
ATOM 1413 O O . ASP A 1 192 ? 74.936 36.035 -2.026 1.00 12.20 192 ASP A O 1
ATOM 1418 N N . ASP A 1 193 ? 74.675 37.673 -0.490 1.00 11.58 193 ASP A N 1
ATOM 1419 C CA . ASP A 1 193 ? 74.061 38.600 -1.446 1.00 11.37 193 ASP A CA 1
ATOM 1420 C C . ASP A 1 193 ? 75.102 39.207 -2.374 1.00 12.56 193 ASP A C 1
ATOM 1421 O O . ASP A 1 193 ? 74.696 39.874 -3.325 1.00 13.34 193 ASP A O 1
ATOM 1426 N N . ARG A 1 194 ? 76.374 39.012 -2.092 1.00 12.96 194 ARG A N 1
ATOM 1427 C CA . ARG A 1 194 ? 77.395 39.803 -2.817 1.00 12.61 194 ARG A CA 1
ATOM 1428 C C . ARG A 1 194 ? 77.636 39.252 -4.196 1.00 13.07 194 ARG A C 1
ATOM 1429 O O . ARG A 1 194 ? 78.180 40.008 -5.045 1.00 1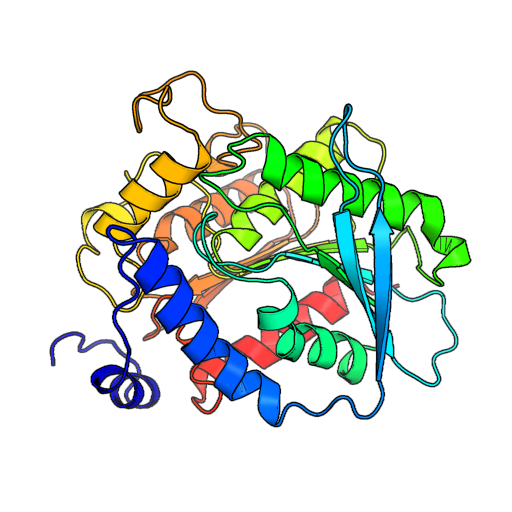6.25 194 ARG A O 1
ATOM 1437 N N . LEU A 1 195 ? 77.310 38.026 -4.529 1.00 12.59 195 LEU A N 1
ATOM 1438 C CA . LEU A 1 195 ? 77.398 37.515 -5.917 1.00 13.86 195 LEU A CA 1
ATOM 1439 C C . LEU A 1 195 ? 78.812 37.618 -6.489 1.00 14.73 195 LEU A C 1
ATOM 1440 O O . LEU A 1 195 ? 78.967 37.916 -7.678 1.00 16.02 195 LEU A O 1
ATOM 1445 N N . GLU A 1 196 ? 79.800 37.359 -5.621 1.00 15.05 196 GLU A N 1
ATOM 1446 C CA . GLU A 1 196 ? 81.206 37.538 -6.061 1.00 14.73 196 GLU A CA 1
ATOM 1447 C C . GLU A 1 196 ? 81.993 36.266 -6.204 1.00 16.17 196 GLU A C 1
ATOM 1448 O O . GLU A 1 196 ? 83.150 36.293 -6.651 1.00 16.16 196 GLU A O 1
ATOM 1454 N N . THR A 1 197 ? 81.402 35.126 -5.861 1.00 12.50 197 THR A N 1
ATOM 1455 C CA . THR A 1 197 ? 82.092 33.865 -6.108 1.00 11.27 197 THR A CA 1
ATOM 1456 C C . THR A 1 197 ? 82.202 33.574 -7.597 1.00 12.35 197 THR A C 1
ATOM 1457 O O . THR A 1 197 ? 81.428 34.053 -8.436 1.00 12.00 197 THR A O 1
ATOM 1461 N N . VAL A 1 198 ? 83.152 32.681 -7.928 1.00 11.60 198 VAL A N 1
ATOM 1462 C CA . VAL A 1 198 ? 83.249 32.270 -9.347 1.00 11.21 198 VAL A CA 1
ATOM 1463 C C . VAL A 1 198 ? 81.963 31.651 -9.844 1.00 12.32 198 VAL A C 1
ATOM 1464 O O . VAL A 1 198 ? 81.516 31.978 -10.984 1.00 12.46 198 VAL A O 1
ATOM 1468 N N . SER A 1 199 ? 81.300 30.759 -9.097 1.00 9.63 199 SER A N 1
ATOM 1469 C CA . SER A 1 199 ? 80.074 30.185 -9.669 1.00 9.93 199 SER A CA 1
ATOM 1470 C C . SER A 1 199 ? 79.022 31.273 -9.925 1.00 9.98 199 SER A C 1
ATOM 1471 O O . SER A 1 199 ? 78.236 31.122 -10.854 1.00 11.35 199 SER A O 1
ATOM 1474 N N . MET A 1 200 ? 79.047 32.276 -9.039 1.00 10.18 200 MET A N 1
ATOM 1475 C CA . MET A 1 200 ? 78.018 33.326 -9.194 1.00 10.40 200 MET A CA 1
ATOM 1476 C C . MET A 1 200 ? 78.373 34.240 -10.359 1.00 12.83 200 MET A C 1
ATOM 1477 O O . MET A 1 200 ? 77.428 34.794 -10.986 1.00 13.65 200 MET A O 1
ATOM 1482 N N . THR A 1 201 ? 79.654 34.435 -10.664 1.00 13.24 201 THR A N 1
ATOM 1483 C CA . THR A 1 201 ? 79.969 35.254 -11.849 1.00 13.61 201 THR A CA 1
ATOM 1484 C C . THR A 1 201 ? 79.837 34.451 -13.149 1.00 15.28 201 THR A C 1
ATOM 1485 O O . THR A 1 201 ? 79.569 35.118 -14.168 1.00 16.74 201 THR A O 1
ATOM 1489 N N . ASN A 1 202 ? 80.046 33.137 -13.130 1.00 13.39 202 ASN A N 1
ATOM 1490 C CA . ASN A 1 202 ? 80.122 32.371 -14.370 1.00 11.59 202 ASN A CA 1
ATOM 1491 C C . ASN A 1 202 ? 78.841 31.665 -14.760 1.00 14.19 202 ASN A C 1
ATOM 1492 O O . ASN A 1 202 ? 78.660 31.325 -15.964 1.00 14.40 202 ASN A O 1
ATOM 1497 N N . PHE A 1 203 ? 77.926 31.424 -13.800 1.00 11.11 203 PHE A N 1
ATOM 1498 C CA . PHE A 1 203 ? 76.708 30.693 -14.106 1.00 11.74 203 PHE A CA 1
ATOM 1499 C C . PHE A 1 203 ? 75.570 31.682 -14.371 1.00 11.53 203 PHE A C 1
ATOM 1500 O O . PHE A 1 203 ? 74.783 32.003 -13.471 1.00 13.19 203 PHE A O 1
ATOM 1508 N N . VAL A 1 204 ? 75.511 32.200 -15.596 1.00 13.19 204 VAL A N 1
ATOM 1509 C CA . VAL A 1 204 ? 74.599 33.245 -16.042 1.00 12.63 204 VAL A CA 1
ATOM 1510 C C . VAL A 1 204 ? 73.344 32.685 -16.686 1.00 11.29 204 VAL A C 1
ATOM 1511 O O . VAL A 1 204 ? 72.310 33.433 -16.719 1.00 12.91 204 VAL A O 1
ATOM 1515 N N . ASP A 1 205 ? 73.302 31.429 -17.124 1.00 12.54 205 ASP A N 1
ATOM 1516 C CA . ASP A 1 205 ? 72.090 30.823 -17.677 1.00 13.40 205 ASP A CA 1
ATOM 1517 C C . ASP A 1 205 ? 72.016 29.335 -17.449 1.00 13.30 205 ASP A C 1
ATOM 1518 O O . ASP A 1 205 ? 71.539 28.584 -18.286 1.00 15.53 205 ASP A O 1
ATOM 1523 N N . THR A 1 206 ? 72.473 28.912 -16.259 1.00 12.05 206 THR A N 1
ATOM 1524 C CA . THR A 1 206 ? 72.346 27.523 -15.819 1.00 12.26 206 THR A CA 1
ATOM 1525 C C . THR A 1 206 ? 70.923 27.158 -15.497 1.00 10.09 206 THR A C 1
ATOM 1526 O O . THR A 1 206 ? 70.031 28.042 -15.386 1.00 13.65 206 THR A O 1
ATOM 1530 N N . PRO A 1 207 ? 70.537 25.904 -15.403 1.00 13.19 207 PRO A N 1
ATOM 1531 C CA . PRO A 1 207 ? 69.164 25.483 -15.150 1.00 12.74 207 PRO A CA 1
ATOM 1532 C C . PRO A 1 207 ? 68.624 26.013 -13.805 1.00 13.41 207 PRO A C 1
ATOM 1533 O O . PRO A 1 207 ? 69.331 25.951 -12.800 1.00 13.24 207 PRO A O 1
ATOM 1537 N N . LEU A 1 208 ? 67.395 26.530 -13.870 1.00 14.22 208 LEU A N 1
ATOM 1538 C CA . LEU A 1 208 ? 66.555 26.989 -12.790 1.00 14.46 208 LEU A CA 1
ATOM 1539 C C . LEU A 1 208 ? 67.103 28.194 -12.064 1.00 14.23 208 LEU A C 1
ATOM 1540 O O . LEU A 1 208 ? 66.380 29.204 -11.854 1.00 16.82 208 LEU A O 1
ATOM 1545 N N . TRP A 1 209 ? 68.347 28.202 -11.570 1.00 12.45 209 TRP A N 1
ATOM 1546 C CA . TRP A 1 209 ? 68.941 29.342 -10.881 1.00 11.72 209 TRP A CA 1
ATOM 1547 C C . TRP A 1 209 ? 70.174 29.765 -11.667 1.00 11.03 209 TRP A C 1
ATOM 1548 O O . TRP A 1 209 ? 70.844 28.900 -12.234 1.00 11.35 209 TRP A O 1
ATOM 1559 N N . HIS A 1 210 ? 70.437 31.050 -11.593 1.00 12.55 210 HIS A N 1
ATOM 1560 C CA . HIS A 1 210 ? 71.453 31.685 -12.434 1.00 13.82 210 HIS A CA 1
ATOM 1561 C C . HIS A 1 210 ? 71.652 33.076 -11.891 1.00 12.27 210 HIS A C 1
ATOM 1562 O O . HIS A 1 210 ? 70.848 33.583 -11.065 1.00 12.28 210 HIS A O 1
ATOM 1569 N N . ARG A 1 211 ? 72.701 33.738 -12.375 1.00 12.50 211 ARG A N 1
ATOM 1570 C CA . ARG A 1 211 ? 73.032 35.043 -11.841 1.00 11.66 211 ARG A CA 1
ATOM 1571 C C . ARG A 1 211 ? 71.875 36.051 -12.010 1.00 12.03 211 ARG A C 1
ATOM 1572 O O . ARG A 1 211 ? 71.581 36.777 -11.043 1.00 12.23 211 ARG A O 1
ATOM 1580 N N . PRO A 1 212 ? 71.190 36.162 -13.122 1.00 12.99 212 PRO A N 1
ATOM 1581 C CA . PRO A 1 212 ? 70.038 37.072 -13.183 1.00 12.52 212 PRO A CA 1
ATOM 1582 C C . PRO A 1 212 ? 68.996 36.806 -12.113 1.00 14.50 212 PRO A C 1
ATOM 1583 O O . PRO A 1 212 ? 68.519 37.791 -11.488 1.00 13.64 212 PRO A O 1
ATOM 1587 N N . ASN A 1 213 ? 68.616 35.555 -11.874 1.00 12.11 213 ASN A N 1
ATOM 1588 C CA . ASN A 1 213 ? 67.671 35.311 -10.770 1.00 11.73 213 ASN A CA 1
ATOM 1589 C C . ASN A 1 213 ? 68.257 35.674 -9.418 1.00 11.46 213 ASN A C 1
ATOM 1590 O O . ASN A 1 213 ? 67.514 36.157 -8.537 1.00 12.04 213 ASN A O 1
ATOM 1595 N N . ALA A 1 214 ? 69.553 35.410 -9.197 1.00 11.71 214 ALA A N 1
ATOM 1596 C CA . ALA A 1 214 ? 70.193 35.725 -7.920 1.00 12.24 214 ALA A CA 1
ATOM 1597 C C . ALA A 1 214 ? 70.100 37.202 -7.588 1.00 12.69 214 ALA A C 1
ATOM 1598 O O . ALA A 1 214 ? 69.741 37.618 -6.478 1.00 12.12 214 ALA A O 1
ATOM 1600 N N . ILE A 1 215 ? 70.358 38.079 -8.604 1.00 12.38 215 ILE A N 1
ATOM 1601 C CA . ILE A 1 215 ? 70.283 39.514 -8.363 1.00 12.56 215 ILE A CA 1
ATOM 1602 C C . ILE A 1 215 ? 68.879 39.921 -7.924 1.00 12.79 215 ILE A C 1
ATOM 1603 O O . ILE A 1 215 ? 68.696 40.669 -6.981 1.00 15.08 215 ILE A O 1
ATOM 1608 N N . LEU A 1 216 ? 67.886 39.441 -8.655 1.00 13.24 216 LEU A N 1
ATOM 1609 C CA . LEU A 1 216 ? 66.488 39.794 -8.401 1.00 12.27 216 LEU A CA 1
ATOM 1610 C C . LEU A 1 216 ? 66.066 39.235 -7.047 1.00 11.95 216 LEU A C 1
ATOM 1611 O O . LEU A 1 216 ? 65.324 39.917 -6.286 1.00 13.67 216 LEU A O 1
ATOM 1616 N N . SER A 1 217 ? 66.532 38.060 -6.686 1.00 11.97 217 SER A N 1
ATOM 1617 C CA . SER A 1 217 ? 66.106 37.425 -5.414 1.00 10.22 217 SER A CA 1
ATOM 1618 C C . SER A 1 217 ? 66.573 38.246 -4.243 1.00 11.22 217 SER A C 1
ATOM 1619 O O . SER A 1 217 ? 65.796 38.558 -3.333 1.00 11.22 217 SER A O 1
ATOM 1622 N N . TRP A 1 218 ? 67.850 38.650 -4.231 1.00 11.64 218 TRP A N 1
ATOM 1623 C CA . TRP A 1 218 ? 68.294 39.446 -3.083 1.00 11.62 218 TRP A CA 1
ATOM 1624 C C . TRP A 1 218 ? 67.668 40.829 -3.056 1.00 11.78 218 TRP A C 1
ATOM 1625 O O . TRP A 1 218 ? 67.423 41.394 -2.003 1.00 12.44 218 TRP A O 1
ATOM 1636 N N . LYS A 1 219 ? 67.432 41.410 -4.238 1.00 11.88 219 LYS A N 1
ATOM 1637 C CA . LYS A 1 219 ? 66.758 42.723 -4.290 1.00 12.99 219 LYS A CA 1
ATOM 1638 C C . LYS A 1 219 ? 65.346 42.625 -3.734 1.00 12.26 219 LYS A C 1
ATOM 1639 O O . LYS A 1 219 ? 64.940 43.472 -2.929 1.00 14.37 219 LYS A O 1
ATOM 1645 N N . TYR A 1 220 ? 64.561 41.621 -4.110 1.00 11.24 220 TYR A N 1
ATOM 1646 C CA . TYR A 1 220 ? 63.226 41.445 -3.537 1.00 10.78 220 TYR A CA 1
ATOM 1647 C C . TYR A 1 220 ? 63.297 41.292 -2.023 1.00 9.95 220 TYR A C 1
ATOM 1648 O O . TYR A 1 220 ? 62.475 41.892 -1.314 1.00 11.81 220 TYR A O 1
ATOM 1657 N N . TYR A 1 221 ? 64.243 40.483 -1.548 1.00 9.95 221 TYR A N 1
ATOM 1658 C CA . TYR A 1 221 ? 64.296 40.186 -0.103 1.00 9.89 221 TYR A CA 1
ATOM 1659 C C . TYR A 1 221 ? 64.756 41.362 0.748 1.00 10.85 221 TYR A C 1
ATOM 1660 O O . TYR A 1 221 ? 64.199 41.652 1.808 1.00 11.05 221 TYR A O 1
ATOM 1669 N N . LEU A 1 222 ? 65.812 42.057 0.308 1.00 11.32 222 LEU A N 1
ATOM 1670 C CA . LEU A 1 222 ? 66.391 43.103 1.148 1.00 13.12 222 LEU A CA 1
ATOM 1671 C C . LEU A 1 222 ? 65.706 44.461 0.940 1.00 13.01 222 LEU A C 1
ATOM 1672 O O . LEU A 1 222 ? 65.819 45.300 1.858 1.00 15.43 222 LEU A O 1
ATOM 1677 N N . GLY A 1 223 ? 65.002 44.627 -0.175 1.00 11.97 223 GLY A N 1
ATOM 1678 C CA . GLY A 1 223 ? 64.167 45.823 -0.318 1.00 15.80 223 GLY A CA 1
ATOM 1679 C C . GLY A 1 223 ? 64.775 46.974 -1.120 1.00 19.45 223 GLY A C 1
ATOM 1680 O O . GLY A 1 223 ? 65.941 46.951 -1.529 1.00 24.31 223 GLY A O 1
ATOM 1681 N N . GLU A 1 224 ? 63.951 47.997 -1.340 1.00 20.22 224 GLU A N 1
ATOM 1682 C CA . GLU A 1 224 ? 64.205 49.022 -2.351 1.00 18.45 224 GLU A CA 1
ATOM 1683 C C . GLU A 1 224 ? 65.303 49.978 -1.906 1.00 22.26 224 GLU A C 1
ATOM 1684 O O . GLU A 1 224 ? 65.803 50.811 -2.691 1.00 28.93 224 GLU A O 1
ATOM 1690 N N . SER A 1 225 ? 65.726 49.870 -0.662 1.00 24.38 225 SER A N 1
ATOM 1691 C CA . SER A 1 225 ? 66.814 50.620 -0.056 1.00 27.70 225 SER A CA 1
ATOM 1692 C C . SER A 1 225 ? 68.176 49.966 -0.189 1.00 28.05 225 SER A C 1
ATOM 1693 O O . SER A 1 225 ? 69.251 50.568 -0.156 1.00 39.31 225 SER A O 1
ATOM 1696 N N . TYR A 1 226 ? 68.132 48.619 -0.317 1.00 27.71 226 TYR A N 1
ATOM 1697 C CA . TYR A 1 226 ? 69.384 47.882 -0.384 1.00 22.66 226 TYR A CA 1
ATOM 1698 C C . TYR A 1 226 ? 70.124 48.348 -1.620 1.00 19.57 226 TYR A C 1
ATOM 1699 O O . TYR A 1 226 ? 69.509 48.358 -2.680 1.00 26.15 226 TYR A O 1
ATOM 1708 N N . SER A 1 227 ? 71.406 48.650 -1.449 1.00 20.13 227 SER A N 1
ATOM 1709 C CA . SER A 1 227 ? 72.035 49.180 -2.674 1.00 22.27 227 SER A CA 1
ATOM 1710 C C . SER A 1 227 ? 72.915 48.184 -3.406 1.00 25.89 227 SER A C 1
ATOM 1711 O O . SER A 1 227 ? 73.628 48.601 -4.326 1.00 30.66 227 SER A O 1
ATOM 1714 N N . GLY A 1 228 ? 72.922 46.911 -3.039 1.00 22.55 228 GLY A N 1
ATOM 1715 C CA . GLY A 1 228 ? 73.697 45.932 -3.787 1.00 21.84 228 GLY A CA 1
ATOM 1716 C C . GLY A 1 228 ? 74.858 45.367 -2.965 1.00 18.84 228 GLY A C 1
ATOM 1717 O O . GLY A 1 228 ? 74.933 45.646 -1.775 1.00 18.54 228 GLY A O 1
ATOM 1718 N N . PRO A 1 229 ? 75.704 44.599 -3.648 1.00 19.82 229 PRO A N 1
ATOM 1719 C CA . PRO A 1 229 ? 76.798 43.873 -2.979 1.00 21.72 229 PRO A CA 1
ATOM 1720 C C . PRO A 1 229 ? 77.664 44.731 -2.099 1.00 22.41 229 PRO A C 1
ATOM 1721 O O . PRO A 1 229 ? 78.211 44.364 -1.048 1.00 24.85 229 PRO A O 1
ATOM 1725 N N . GLU A 1 230 ? 77.831 46.009 -2.518 1.00 25.09 230 GLU A N 1
ATOM 1726 C CA . GLU A 1 230 ? 78.751 46.767 -1.664 1.00 25.66 230 GLU A CA 1
ATOM 1727 C C . GLU A 1 230 ? 78.021 47.405 -0.512 1.00 24.75 230 GLU A C 1
ATOM 1728 O O . GLU A 1 230 ? 78.599 48.168 0.247 1.00 37.47 230 GLU A O 1
ATOM 1734 N N . ASP A 1 231 ? 76.739 47.129 -0.339 1.00 23.57 231 ASP A N 1
ATOM 1735 C CA . ASP A 1 231 ? 76.038 47.706 0.796 1.00 23.98 231 ASP A CA 1
ATOM 1736 C C . ASP A 1 231 ? 76.674 47.191 2.083 1.00 27.39 231 ASP A C 1
ATOM 1737 O O . ASP A 1 231 ? 76.762 45.979 2.297 1.00 30.49 231 ASP A O 1
ATOM 1742 N N . PRO A 1 232 ? 77.187 48.075 2.952 1.00 35.83 232 PRO A N 1
ATOM 1743 C CA . PRO A 1 232 ? 77.724 47.671 4.253 1.00 34.11 232 PRO A CA 1
ATOM 1744 C C . PRO A 1 232 ? 76.651 47.382 5.293 1.00 36.36 232 PRO A C 1
ATOM 1745 O O . PRO A 1 232 ? 76.945 46.833 6.364 1.00 52.56 232 PRO A O 1
ATOM 1749 N N . ASP A 1 233 ? 75.387 47.754 5.054 1.00 37.89 233 ASP A N 1
ATOM 1750 C CA . ASP A 1 233 ? 74.430 47.515 6.122 1.00 39.93 233 ASP A CA 1
ATOM 1751 C C . ASP A 1 233 ? 73.572 46.285 5.847 1.00 31.07 233 ASP A C 1
ATOM 1752 O O . ASP A 1 233 ? 72.355 46.447 5.822 1.00 38.44 233 ASP A O 1
ATOM 1757 N N . VAL A 1 234 ? 74.174 45.105 5.668 1.00 22.40 234 VAL A N 1
ATOM 1758 C CA . VAL A 1 234 ? 73.395 43.890 5.504 1.00 17.00 234 VAL A CA 1
ATOM 1759 C C . VAL A 1 234 ? 73.548 42.992 6.723 1.00 16.15 234 VAL A C 1
ATOM 1760 O O . VAL A 1 234 ? 74.665 42.630 7.134 1.00 16.66 234 VAL A O 1
ATOM 1764 N N . SER A 1 235 ? 72.414 42.624 7.347 1.00 14.64 235 SER A N 1
ATOM 1765 C CA . SER A 1 235 ? 72.452 41.749 8.507 1.00 12.36 235 SER A CA 1
ATOM 1766 C C . SER A 1 235 ? 73.008 40.357 8.220 1.00 9.93 235 SER A C 1
ATOM 1767 O O . SER A 1 235 ? 72.737 39.751 7.183 1.00 10.78 235 SER A O 1
ATOM 1770 N N . ILE A 1 236 ? 73.804 39.853 9.171 1.00 10.28 236 ILE A N 1
ATOM 1771 C CA . ILE A 1 236 ? 74.284 38.466 9.051 1.00 10.92 236 ILE A CA 1
ATOM 1772 C C . ILE A 1 236 ? 73.098 37.501 9.084 1.00 10.95 236 ILE A C 1
ATOM 1773 O O . ILE A 1 236 ? 73.299 36.360 8.627 1.00 11.78 236 ILE A O 1
ATOM 1778 N N . TYR A 1 237 ? 71.933 37.904 9.582 1.00 11.70 237 TYR A N 1
ATOM 1779 C CA . TYR A 1 237 ? 70.805 36.982 9.554 1.00 10.54 237 TYR A CA 1
ATOM 1780 C C . TYR A 1 237 ? 70.133 36.966 8.170 1.00 11.57 237 TYR A C 1
ATOM 1781 O O . TYR A 1 237 ? 69.396 36.001 7.893 1.00 12.54 237 TYR A O 1
ATOM 1790 N N . ALA A 1 238 ? 70.351 37.987 7.355 1.00 10.94 238 ALA A N 1
ATOM 1791 C CA . ALA A 1 238 ? 69.891 38.053 5.984 1.00 10.46 238 ALA A CA 1
ATOM 1792 C C . ALA A 1 238 ? 70.844 37.264 5.088 1.00 10.44 238 ALA A C 1
ATOM 1793 O O . ALA A 1 238 ? 70.394 36.501 4.229 1.00 11.54 238 ALA A O 1
ATOM 1795 N N . ALA A 1 239 ? 72.154 37.501 5.261 1.00 11.05 239 ALA A N 1
ATOM 1796 C CA . ALA A 1 239 ? 73.177 36.902 4.400 1.00 10.96 239 ALA A CA 1
ATOM 1797 C C . ALA A 1 239 ? 74.230 36.261 5.298 1.00 10.61 239 ALA A C 1
ATOM 1798 O O . ALA A 1 239 ? 75.232 36.944 5.649 1.00 11.67 239 ALA A O 1
ATOM 1800 N N . PRO A 1 240 ? 73.999 35.048 5.756 1.00 9.54 240 PRO A N 1
ATOM 1801 C CA . PRO A 1 240 ? 74.900 34.385 6.704 1.00 10.89 240 PRO A CA 1
ATOM 1802 C C . PRO A 1 240 ? 76.348 34.353 6.250 1.00 11.62 240 PRO A C 1
ATOM 1803 O O . PRO A 1 240 ? 77.236 34.319 7.125 1.00 11.45 240 PRO A O 1
ATOM 1807 N N . SER A 1 241 ? 76.645 34.369 4.948 1.00 10.78 241 SER A N 1
ATOM 1808 C CA . SER A 1 241 ? 78.054 34.393 4.548 1.00 12.89 241 SER A CA 1
ATOM 1809 C C . SER A 1 241 ? 78.780 35.628 5.091 1.00 12.72 241 SER A C 1
ATOM 1810 O O . SER A 1 241 ? 80.017 35.576 5.186 1.00 14.59 241 SER A O 1
ATOM 1813 N N . ARG A 1 242 ? 78.052 36.695 5.399 1.00 11.91 242 ARG A N 1
ATOM 1814 C CA . ARG A 1 242 ? 78.710 37.893 5.993 1.00 12.59 242 ARG A CA 1
ATOM 1815 C C . ARG A 1 242 ? 79.063 37.699 7.445 1.00 14.17 242 ARG A C 1
ATOM 1816 O O . ARG A 1 242 ? 79.799 38.538 8.022 1.00 17.69 242 ARG A O 1
ATOM 1824 N N . ALA A 1 243 ? 78.603 36.649 8.108 1.00 12.22 243 ALA A N 1
ATOM 1825 C CA . ALA A 1 243 ? 79.029 36.517 9.505 1.00 12.58 243 ALA A CA 1
ATOM 1826 C C . ALA A 1 243 ? 80.496 36.163 9.658 1.00 15.18 243 ALA A C 1
ATOM 1827 O O . ALA A 1 243 ? 80.986 35.330 8.920 1.00 20.16 243 ALA A O 1
ATOM 1829 N N . THR A 1 244 ? 81.180 36.737 10.626 1.00 17.57 244 THR A N 1
ATOM 1830 C CA . THR A 1 244 ? 82.585 36.465 10.857 1.00 19.87 244 THR A CA 1
ATOM 1831 C C . THR A 1 244 ? 82.831 35.481 11.999 1.00 19.96 244 THR A C 1
ATOM 1832 O O . THR A 1 244 ? 83.904 34.871 12.084 1.00 22.85 244 THR A O 1
ATOM 1836 N N . ASP A 1 245 ? 81.891 35.286 12.911 1.00 16.92 245 ASP A N 1
ATOM 1837 C CA . ASP A 1 245 ? 82.092 34.326 13.986 1.00 15.74 245 ASP A CA 1
ATOM 1838 C C . ASP A 1 245 ? 81.098 33.176 13.797 1.00 13.24 245 ASP A C 1
ATOM 1839 O O . ASP A 1 245 ? 79.897 33.330 14.044 1.00 14.27 245 ASP A O 1
ATOM 1844 N N . LEU A 1 246 ? 81.628 32.044 13.322 1.00 12.52 246 LEU A N 1
ATOM 1845 C CA . LEU A 1 246 ? 80.818 30.846 13.152 1.00 11.68 246 LEU A CA 1
ATOM 1846 C C . LEU A 1 246 ? 81.016 29.827 14.264 1.00 12.43 246 LEU A C 1
ATOM 1847 O O . LEU A 1 246 ? 80.534 28.702 14.187 1.00 12.72 246 LEU A O 1
ATOM 1852 N N . THR A 1 247 ? 81.753 30.230 15.343 1.00 13.60 247 THR A N 1
ATOM 1853 C CA . THR A 1 247 ? 81.923 29.224 16.387 1.00 15.94 247 THR A CA 1
ATOM 1854 C C . THR A 1 247 ? 80.620 28.955 17.146 1.00 16.49 247 THR A C 1
ATOM 1855 O O . THR A 1 247 ? 79.737 29.818 17.216 1.00 17.66 247 THR A O 1
ATOM 1859 N N . GLY A 1 248 ? 80.569 27.741 17.702 1.00 15.03 248 GLY A N 1
ATOM 1860 C CA . GLY A 1 248 ? 79.429 27.392 18.548 1.00 16.97 248 GLY A CA 1
ATOM 1861 C C . GLY A 1 248 ? 78.136 27.179 17.784 1.00 16.81 248 GLY A C 1
ATOM 1862 O O . GLY A 1 248 ? 77.095 27.056 18.420 1.00 20.72 248 GLY A O 1
ATOM 1863 N N . LEU A 1 249 ? 78.154 27.101 16.456 1.00 14.45 249 LEU A N 1
ATOM 1864 C CA . LEU A 1 249 ? 76.992 26.696 15.680 1.00 12.52 249 LEU A CA 1
ATOM 1865 C C . LEU A 1 249 ? 76.825 25.190 15.728 1.00 12.44 249 LEU A C 1
ATOM 1866 O O . LEU A 1 249 ? 77.731 24.415 16.076 1.00 14.12 249 LEU A O 1
ATOM 1871 N N . PRO A 1 250 ? 75.632 24.650 15.431 1.00 11.79 250 PRO A N 1
ATOM 1872 C CA . PRO A 1 250 ? 75.379 23.224 15.557 1.00 12.03 250 PRO A CA 1
ATOM 1873 C C . PRO A 1 250 ? 76.085 22.375 14.491 1.00 10.20 250 PRO A C 1
ATOM 1874 O O . PRO A 1 250 ? 76.388 22.915 13.433 1.00 10.86 250 PRO A O 1
ATOM 1878 N N . PRO A 1 251 ? 76.280 21.080 14.746 1.00 11.33 251 PRO A N 1
ATOM 1879 C CA . PRO A 1 251 ? 76.752 20.149 13.680 1.00 10.31 251 PRO A CA 1
ATOM 1880 C C . PRO A 1 251 ? 75.856 20.368 12.465 1.00 10.07 251 PRO A C 1
ATOM 1881 O O . PRO A 1 251 ? 74.635 20.587 12.586 1.00 10.19 251 PRO A O 1
ATOM 1885 N N . THR A 1 252 ? 76.474 20.381 11.288 1.00 9.43 252 THR A N 1
ATOM 1886 C CA . THR A 1 252 ? 75.783 20.827 10.082 1.00 9.32 252 THR A CA 1
ATOM 1887 C C . THR A 1 252 ? 75.984 19.872 8.924 1.00 7.53 252 THR A C 1
ATOM 1888 O O . THR A 1 252 ? 77.067 19.306 8.786 1.00 9.81 252 THR A O 1
ATOM 1892 N N . TYR A 1 253 ? 74.980 19.731 8.082 1.00 7.68 253 TYR A N 1
ATOM 1893 C CA . TYR A 1 253 ? 75.065 19.048 6.811 1.00 8.25 253 TYR A CA 1
ATOM 1894 C C . TYR A 1 253 ? 74.877 20.149 5.762 1.00 7.75 253 TYR A C 1
ATOM 1895 O O . TYR A 1 253 ? 73.904 20.921 5.900 1.00 9.02 253 TYR A O 1
ATOM 1904 N N . LEU A 1 254 ? 75.707 20.217 4.733 1.00 7.11 254 LEU A N 1
ATOM 1905 C CA . LEU A 1 254 ? 75.519 21.223 3.663 1.00 7.64 254 LEU A CA 1
ATOM 1906 C C . LEU A 1 254 ? 75.761 20.556 2.327 1.00 8.07 254 LEU A C 1
ATOM 1907 O O . LEU A 1 254 ? 76.837 19.949 2.135 1.00 8.14 254 LEU A O 1
ATOM 1912 N N . SER A 1 255 ? 74.811 20.593 1.409 1.00 7.89 255 SER A N 1
ATOM 1913 C CA . SER A 1 255 ? 75.001 20.055 0.069 1.00 7.51 255 SER A CA 1
ATOM 1914 C C . SER A 1 255 ? 74.965 21.171 -0.963 1.00 7.72 255 SER A C 1
ATOM 1915 O O . SER A 1 255 ? 74.258 22.181 -0.852 1.00 8.24 255 SER A O 1
ATOM 1918 N N . THR A 1 256 ? 75.753 20.996 -2.028 1.00 8.01 256 THR A N 1
ATOM 1919 C CA . THR A 1 256 ? 75.784 21.895 -3.182 1.00 7.05 256 THR A CA 1
ATOM 1920 C C . THR A 1 256 ? 75.739 21.051 -4.448 1.00 7.37 256 THR A C 1
ATOM 1921 O O . THR A 1 256 ? 75.966 19.828 -4.489 1.00 8.89 256 THR A O 1
ATOM 1925 N N . MET A 1 257 ? 75.404 21.716 -5.563 1.00 8.07 257 MET A N 1
ATOM 1926 C CA . MET A 1 257 ? 75.281 21.105 -6.876 1.00 8.22 257 MET A CA 1
ATOM 1927 C C . MET A 1 257 ? 76.297 21.726 -7.823 1.00 8.89 257 MET A C 1
ATOM 1928 O O . MET A 1 257 ? 76.642 22.884 -7.687 1.00 9.96 257 MET A O 1
ATOM 1933 N N . GLU A 1 258 ? 76.745 20.911 -8.793 1.00 9.04 258 GLU A N 1
ATOM 1934 C CA . GLU A 1 258 ? 77.851 21.368 -9.635 1.00 8.83 258 GLU A CA 1
ATOM 1935 C C . GLU A 1 258 ? 77.568 22.639 -10.438 1.00 9.35 258 GLU A C 1
ATOM 1936 O O . GLU A 1 258 ? 78.390 23.544 -10.489 1.00 9.49 258 GLU A O 1
ATOM 1942 N N . LEU A 1 259 ? 76.422 22.657 -11.108 1.00 9.74 259 LEU A N 1
ATOM 1943 C CA . LEU A 1 259 ? 76.061 23.700 -12.050 1.00 11.61 259 LEU A CA 1
ATOM 1944 C C . LEU A 1 259 ? 75.124 24.712 -11.416 1.00 14.25 259 LEU A C 1
ATOM 1945 O O . LEU A 1 259 ? 74.401 25.445 -12.097 1.00 13.42 259 LEU A O 1
ATOM 1950 N N . ASP A 1 260 ? 75.140 24.840 -10.093 1.00 12.24 260 ASP A N 1
ATOM 1951 C CA . ASP A 1 260 ? 74.383 25.831 -9.344 1.00 10.99 260 ASP A CA 1
ATOM 1952 C C . ASP A 1 260 ? 75.183 27.074 -9.073 1.00 9.96 260 ASP A C 1
ATOM 1953 O O . ASP A 1 260 ? 76.323 27.035 -8.508 1.00 10.81 260 ASP A O 1
ATOM 1958 N N . PRO A 1 261 ? 74.731 28.290 -9.371 1.00 10.33 261 PRO A N 1
ATOM 1959 C CA . PRO A 1 261 ? 75.475 29.494 -9.017 1.00 9.56 261 PRO A CA 1
ATOM 1960 C C . PRO A 1 261 ? 75.729 29.584 -7.498 1.00 8.95 261 PRO A C 1
ATOM 1961 O O . PRO A 1 261 ? 76.678 30.233 -7.076 1.00 9.35 261 PRO A O 1
ATOM 1965 N N . LEU A 1 262 ? 74.910 28.979 -6.662 1.00 8.13 262 LEU A N 1
ATOM 1966 C CA . LEU A 1 262 ? 75.079 28.995 -5.201 1.00 8.37 262 LEU A CA 1
ATOM 1967 C C . LEU A 1 262 ? 76.175 28.051 -4.743 1.00 7.87 262 LEU A C 1
ATOM 1968 O O . LEU A 1 262 ? 76.482 28.006 -3.525 1.00 8.88 262 LEU A O 1
ATOM 1973 N N . ARG A 1 263 ? 76.756 27.257 -5.636 1.00 7.70 263 ARG A N 1
ATOM 1974 C CA . ARG A 1 263 ? 77.686 26.205 -5.188 1.00 7.31 263 ARG A CA 1
ATOM 1975 C C . ARG A 1 263 ? 78.826 26.746 -4.359 1.00 6.88 263 ARG A C 1
ATOM 1976 O O . ARG A 1 263 ? 79.146 26.244 -3.268 1.00 7.78 263 ARG A O 1
ATOM 1984 N N . ASP A 1 264 ? 79.519 27.783 -4.862 1.00 8.00 264 ASP A N 1
ATOM 1985 C CA . ASP A 1 264 ? 80.736 28.183 -4.169 1.00 8.28 264 ASP A CA 1
ATOM 1986 C C . ASP A 1 264 ? 80.390 28.789 -2.820 1.00 8.24 264 ASP A C 1
ATOM 1987 O O . ASP A 1 264 ? 81.158 28.518 -1.867 1.00 9.14 264 ASP A O 1
ATOM 1992 N N . GLU A 1 265 ? 79.322 29.582 -2.661 1.00 8.65 265 GLU A N 1
ATOM 1993 C CA . GLU A 1 265 ? 79.087 30.175 -1.334 1.00 7.94 265 GLU A CA 1
ATOM 1994 C C . GLU A 1 265 ? 78.736 29.083 -0.347 1.00 7.63 265 GLU A C 1
ATOM 1995 O O . GLU A 1 265 ? 79.011 29.187 0.839 1.00 8.71 265 GLU A O 1
ATOM 2001 N N . GLY A 1 266 ? 78.107 27.974 -0.810 1.00 8.03 266 GLY A N 1
ATOM 2002 C CA . GLY A 1 266 ? 77.809 26.855 0.060 1.00 7.18 266 GLY A CA 1
ATOM 2003 C C . GLY A 1 266 ? 79.071 26.168 0.520 1.00 7.35 266 GLY A C 1
ATOM 2004 O O . GLY A 1 266 ? 79.288 25.913 1.725 1.00 7.74 266 GLY A O 1
ATOM 2005 N N . ILE A 1 267 ? 79.994 25.853 -0.417 1.00 8.10 267 ILE A N 1
ATOM 2006 C CA . ILE A 1 267 ? 81.270 25.219 -0.031 1.00 8.89 267 ILE A CA 1
ATOM 2007 C C . ILE A 1 267 ? 82.053 26.151 0.886 1.00 8.81 267 ILE A C 1
ATOM 2008 O O . ILE A 1 267 ? 82.594 25.674 1.883 1.00 9.59 267 ILE A O 1
ATOM 2013 N N . GLU A 1 268 ? 82.098 27.456 0.574 1.00 8.33 268 GLU A N 1
ATOM 2014 C CA . GLU A 1 268 ? 82.852 28.362 1.444 1.00 8.68 268 GLU A CA 1
ATOM 2015 C C . GLU A 1 268 ? 82.284 28.459 2.841 1.00 9.34 268 GLU A C 1
ATOM 2016 O O . GLU A 1 268 ? 83.027 28.536 3.809 1.00 10.11 268 GLU A O 1
ATOM 2022 N N . TYR A 1 269 ? 80.955 28.446 2.955 1.00 9.08 269 TYR A N 1
ATOM 2023 C CA . TYR A 1 269 ? 80.371 28.517 4.316 1.00 8.57 269 TYR A CA 1
ATOM 2024 C C . TYR A 1 269 ? 80.690 27.263 5.095 1.00 7.52 269 TYR A C 1
ATOM 2025 O O . TYR A 1 269 ? 81.037 27.286 6.284 1.00 9.37 269 TYR A O 1
ATOM 2034 N N . ALA A 1 270 ? 80.583 26.087 4.440 1.00 7.62 270 ALA A N 1
ATOM 2035 C CA . ALA A 1 270 ? 80.909 24.824 5.080 1.00 8.25 270 ALA A CA 1
ATOM 2036 C C . ALA A 1 270 ? 82.365 24.808 5.545 1.00 8.56 270 ALA A C 1
ATOM 2037 O O . ALA A 1 270 ? 82.665 24.345 6.665 1.00 8.42 270 ALA A O 1
ATOM 2039 N N . LEU A 1 271 ? 83.254 25.295 4.679 1.00 8.20 271 LEU A N 1
ATOM 2040 C CA . LEU A 1 271 ? 84.674 25.327 5.052 1.00 9.18 271 LEU A CA 1
ATOM 2041 C C . LEU A 1 271 ? 84.881 26.228 6.249 1.00 10.14 271 LEU A C 1
ATOM 2042 O O . LEU A 1 271 ? 85.598 25.879 7.188 1.00 9.23 271 LEU A O 1
ATOM 2047 N N . ARG A 1 272 ? 84.254 27.418 6.285 1.00 9.17 272 ARG A N 1
ATOM 2048 C CA . ARG A 1 272 ? 84.433 28.305 7.420 1.00 10.10 272 ARG A CA 1
ATOM 2049 C C . ARG A 1 272 ? 83.791 27.733 8.663 1.00 9.77 272 ARG A C 1
ATOM 2050 O O . ARG A 1 272 ? 84.328 27.905 9.769 1.00 10.04 272 ARG A O 1
ATOM 2058 N N . LEU A 1 273 ? 82.669 27.014 8.562 1.00 9.33 273 LEU A N 1
ATOM 2059 C CA . LEU A 1 273 ? 82.154 26.355 9.752 1.00 8.38 273 LEU A CA 1
ATOM 2060 C C . LEU A 1 273 ? 83.173 25.361 10.312 1.00 8.87 273 LEU A C 1
ATOM 2061 O O . LEU A 1 273 ? 83.462 25.329 11.527 1.00 9.25 273 LEU A O 1
ATOM 2066 N N . LEU A 1 274 ? 83.715 24.503 9.458 1.00 8.85 274 LEU A N 1
ATOM 2067 C CA . LEU A 1 274 ? 84.739 23.550 9.843 1.00 8.10 274 LEU A CA 1
ATOM 2068 C C . LEU A 1 274 ? 85.919 24.274 10.500 1.00 7.84 274 LEU A C 1
ATOM 2069 O O . LEU A 1 274 ? 86.375 23.831 11.557 1.00 9.36 274 LEU A O 1
ATOM 2074 N N . GLN A 1 275 ? 86.377 25.354 9.900 1.00 9.10 275 GLN A N 1
ATOM 2075 C CA . GLN A 1 275 ? 87.529 26.054 10.452 1.00 10.38 275 GLN A CA 1
ATOM 2076 C C . GLN A 1 275 ? 87.187 26.703 11.809 1.00 10.32 275 GLN A C 1
ATOM 2077 O O . GLN A 1 275 ? 88.080 26.996 12.611 1.00 11.27 275 GLN A O 1
ATOM 2083 N N . ALA A 1 276 ? 85.908 26.912 12.084 1.00 11.75 276 ALA A N 1
ATOM 2084 C CA . ALA A 1 276 ? 85.423 27.456 13.370 1.00 9.66 276 ALA A CA 1
ATOM 2085 C C . ALA A 1 276 ? 85.202 26.317 14.349 1.00 10.42 276 ALA A C 1
ATOM 2086 O O . ALA A 1 276 ? 84.731 26.664 15.452 1.00 13.10 276 ALA A O 1
ATOM 2088 N N . GLY A 1 277 ? 85.531 25.075 14.046 1.00 9.05 277 GLY A N 1
ATOM 2089 C CA . GLY A 1 277 ? 85.416 23.957 14.975 1.00 9.18 277 GLY A CA 1
ATOM 2090 C C . GLY A 1 277 ? 84.074 23.270 14.987 1.00 9.48 277 GLY A C 1
ATOM 2091 O O . GLY A 1 277 ? 83.852 22.378 15.816 1.00 14.50 277 GLY A O 1
ATOM 2092 N N . VAL A 1 278 ? 83.188 23.614 14.035 1.00 9.32 278 VAL A N 1
ATOM 2093 C CA . VAL A 1 278 ? 81.892 22.990 13.908 1.00 9.28 278 VAL A CA 1
ATOM 2094 C C . VAL A 1 278 ? 82.031 21.656 13.165 1.00 9.36 278 VAL A C 1
ATOM 2095 O O . VAL A 1 278 ? 82.813 21.567 12.188 1.00 10.67 278 VAL A O 1
ATOM 2099 N N . SER A 1 279 ? 81.330 20.623 13.575 1.00 9.56 279 SER A N 1
ATOM 2100 C CA . SER A 1 279 ? 81.284 19.352 12.866 1.00 10.13 279 SER A CA 1
ATOM 2101 C C . SER A 1 279 ? 80.429 19.547 11.595 1.00 9.18 279 SER A C 1
ATOM 2102 O O . SER A 1 279 ? 79.247 19.925 11.726 1.00 10.19 279 SER A O 1
ATOM 2105 N N . VAL A 1 280 ? 81.013 19.301 10.424 1.00 8.86 280 VAL A N 1
ATOM 2106 C CA . VAL A 1 280 ? 80.266 19.515 9.174 1.00 8.37 280 VAL A CA 1
ATOM 2107 C C . VAL A 1 280 ? 80.423 18.316 8.241 1.00 9.50 280 VAL A C 1
ATOM 2108 O O . VAL A 1 280 ? 81.516 17.766 8.104 1.00 9.88 280 VAL A O 1
ATOM 2112 N N . GLU A 1 281 ? 79.341 17.944 7.578 1.00 8.75 281 GLU A N 1
ATOM 2113 C CA . GLU A 1 281 ? 79.364 17.101 6.389 1.00 8.17 281 GLU A CA 1
ATOM 2114 C C . GLU A 1 281 ? 79.072 18.032 5.218 1.00 7.75 281 GLU A C 1
ATOM 2115 O O . GLU A 1 281 ? 78.036 18.697 5.204 1.00 9.09 281 GLU A O 1
ATOM 2121 N N . LEU A 1 282 ? 80.013 18.073 4.289 1.00 7.80 282 LEU A N 1
ATOM 2122 C CA . LEU A 1 282 ? 79.888 18.883 3.080 1.00 7.25 282 LEU A CA 1
ATOM 2123 C C . LEU A 1 282 ? 79.845 17.945 1.873 1.00 7.36 282 LEU A C 1
ATOM 2124 O O . LEU A 1 282 ? 80.705 17.060 1.780 1.00 7.80 282 LEU A O 1
ATOM 2129 N N . HIS A 1 283 ? 78.862 18.054 0.997 1.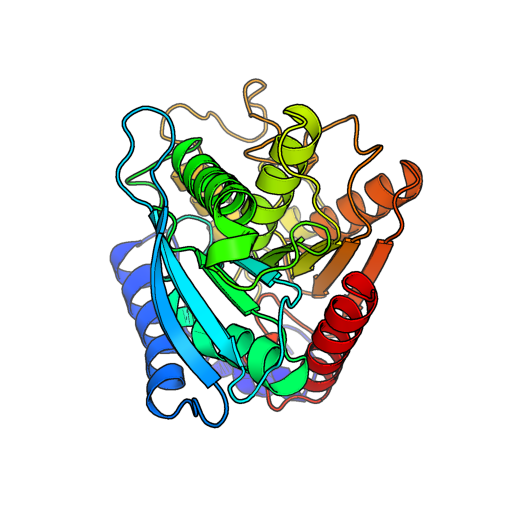00 7.28 283 HIS A N 1
ATOM 2130 C CA . HIS A 1 283 ? 78.830 17.212 -0.190 1.00 8.01 283 HIS A CA 1
ATOM 2131 C C . HIS A 1 283 ? 78.419 18.034 -1.399 1.00 7.57 283 HIS A C 1
ATOM 2132 O O . HIS A 1 283 ? 77.272 18.513 -1.447 1.00 8.41 283 HIS A O 1
ATOM 2139 N N . SER A 1 284 ? 79.371 18.214 -2.326 1.00 7.33 284 SER A N 1
ATOM 2140 C CA . SER A 1 284 ? 79.042 18.807 -3.639 1.00 8.09 284 SER A CA 1
ATOM 2141 C C . SER A 1 284 ? 78.876 17.657 -4.605 1.00 8.03 284 SER A C 1
ATOM 2142 O O . SER A 1 284 ? 79.796 16.848 -4.841 1.00 8.75 284 SER A O 1
ATOM 2145 N N . PHE A 1 285 ? 77.681 17.543 -5.191 1.00 8.79 285 PHE A N 1
ATOM 2146 C CA . PHE A 1 285 ? 77.333 16.374 -6.000 1.00 8.89 285 PHE A CA 1
ATOM 2147 C C . PHE A 1 285 ? 77.725 16.644 -7.447 1.00 9.83 285 PHE A C 1
ATOM 2148 O O . PHE A 1 285 ? 77.598 17.810 -7.916 1.00 9.68 285 PHE A O 1
ATOM 2156 N N . PRO A 1 286 ? 78.248 15.656 -8.163 1.00 9.74 286 PRO A N 1
ATOM 2157 C CA . PRO A 1 286 ? 78.724 15.874 -9.531 1.00 10.03 286 PRO A CA 1
ATOM 2158 C C . PRO A 1 286 ? 77.584 15.834 -10.549 1.00 10.13 286 PRO A C 1
ATOM 2159 O O . PRO A 1 286 ? 76.629 15.059 -10.402 1.00 10.67 286 PRO A O 1
ATOM 2163 N N . GLY A 1 287 ? 77.730 16.662 -11.574 1.00 11.01 287 GLY A N 1
ATOM 2164 C CA . GLY A 1 287 ? 76.831 16.495 -12.740 1.00 12.39 287 GLY A CA 1
ATOM 2165 C C . GLY A 1 287 ? 75.425 16.979 -12.495 1.00 12.60 287 GLY A C 1
ATOM 2166 O O . GLY A 1 287 ? 74.471 16.691 -13.219 1.00 14.80 287 GLY A O 1
ATOM 2167 N N . THR A 1 288 ? 75.205 17.751 -11.449 1.00 12.68 288 THR A N 1
ATOM 2168 C CA . THR A 1 288 ? 73.898 18.196 -10.980 1.00 12.39 288 THR A CA 1
ATOM 2169 C C . THR A 1 288 ? 73.684 19.686 -11.220 1.00 11.46 288 THR A C 1
ATOM 2170 O O . THR A 1 288 ? 74.610 20.394 -11.628 1.00 11.71 288 THR A O 1
ATOM 2174 N N . PHE A 1 289 ? 72.459 20.154 -10.945 1.00 11.37 289 PHE A N 1
ATOM 2175 C CA . PHE A 1 289 ? 72.191 21.603 -11.085 1.00 12.47 289 PHE A CA 1
ATOM 2176 C C . PHE A 1 289 ? 71.296 22.013 -9.907 1.00 11.52 289 PHE A C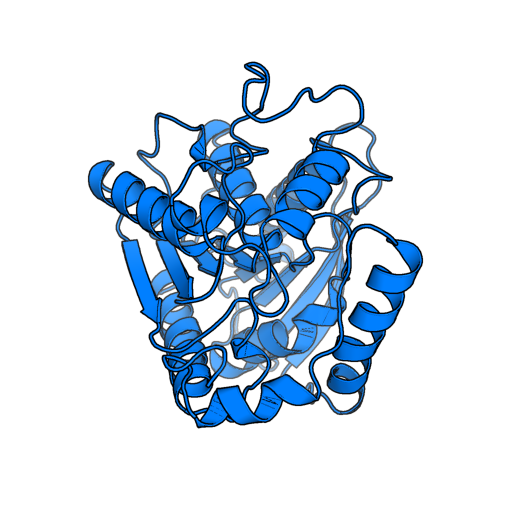 1
ATOM 2177 O O . PHE A 1 289 ? 70.798 21.175 -9.168 1.00 12.48 289 PHE A O 1
ATOM 2185 N N . HIS A 1 290 ? 71.076 23.362 -9.811 1.00 12.04 290 HIS A N 1
ATOM 2186 C CA . HIS A 1 290 ? 70.179 23.817 -8.753 1.00 14.21 290 HIS A CA 1
ATOM 2187 C C . HIS A 1 290 ? 68.781 23.238 -8.843 1.00 15.02 290 HIS A C 1
ATOM 2188 O O . HIS A 1 290 ? 68.081 23.558 -9.815 1.00 15.42 290 HIS A O 1
ATOM 2195 N N . GLY A 1 291 ? 68.305 22.439 -7.892 1.00 18.21 291 GLY A N 1
ATOM 2196 C CA . GLY A 1 291 ? 66.975 21.835 -8.015 1.00 19.97 291 GLY A CA 1
ATOM 2197 C C . GLY A 1 291 ? 66.959 20.525 -8.794 1.00 15.94 291 GLY A C 1
ATOM 2198 O O . GLY A 1 291 ? 65.848 19.986 -9.007 1.00 17.38 291 GLY A O 1
ATOM 2199 N N . SER A 1 292 ? 68.107 19.962 -9.189 1.00 14.08 292 SER A N 1
ATOM 2200 C CA . SER A 1 292 ? 68.011 18.655 -9.876 1.00 14.29 292 SER A CA 1
ATOM 2201 C C . SER A 1 292 ? 67.495 17.538 -8.991 1.00 13.91 292 SER A C 1
ATOM 2202 O O . SER A 1 292 ? 67.056 16.445 -9.460 1.00 15.47 292 SER A O 1
ATOM 2205 N N . ALA A 1 293 ? 67.497 17.753 -7.656 1.00 15.13 293 ALA A N 1
ATOM 2206 C CA . ALA A 1 293 ? 66.827 16.790 -6.769 1.00 16.09 293 ALA A CA 1
ATOM 2207 C C . ALA A 1 293 ? 65.364 16.610 -7.142 1.00 17.38 293 ALA A C 1
ATOM 2208 O O . ALA A 1 293 ? 64.759 15.597 -6.815 1.00 17.59 293 ALA A O 1
ATOM 2210 N N . LEU A 1 294 ? 64.756 17.599 -7.806 1.00 18.88 294 LEU A N 1
ATOM 2211 C CA . LEU A 1 294 ? 63.371 17.376 -8.264 1.00 21.66 294 LEU A CA 1
ATOM 2212 C C . LEU A 1 294 ? 63.262 16.196 -9.229 1.00 23.87 294 LEU A C 1
ATOM 2213 O O . LEU A 1 294 ? 62.162 15.609 -9.379 1.00 23.10 294 LEU A O 1
ATOM 2218 N N . VAL A 1 295 ? 64.326 15.817 -9.902 1.00 20.43 295 VAL A N 1
ATOM 2219 C CA . VAL A 1 295 ? 64.379 14.627 -10.759 1.00 20.45 295 VAL A CA 1
ATOM 2220 C C . VAL A 1 295 ? 64.692 13.448 -9.859 1.00 18.25 295 VAL A C 1
ATOM 2221 O O . VAL A 1 295 ? 65.816 13.002 -9.724 1.00 18.71 295 VAL A O 1
ATOM 2225 N N . ALA A 1 296 ? 63.662 12.974 -9.175 1.00 21.16 296 ALA A N 1
ATOM 2226 C CA . ALA A 1 296 ? 63.878 12.152 -7.984 1.00 21.49 296 ALA A CA 1
ATOM 2227 C C . ALA A 1 296 ? 64.313 10.745 -8.364 1.00 22.77 296 ALA A C 1
ATOM 2228 O O . ALA A 1 296 ? 64.885 10.011 -7.592 1.00 24.37 296 ALA A O 1
ATOM 2230 N N . THR A 1 297 ? 63.997 10.390 -9.589 1.00 23.62 297 THR A N 1
ATOM 2231 C CA . THR A 1 297 ? 64.309 9.089 -10.139 1.00 23.93 297 THR A CA 1
ATOM 2232 C C . THR A 1 297 ? 65.771 8.924 -10.480 1.00 22.03 297 THR A C 1
ATOM 2233 O O . THR A 1 297 ? 66.272 7.798 -10.530 1.00 26.28 297 THR A O 1
ATOM 2237 N N . ALA A 1 298 ? 66.510 10.006 -10.717 1.00 21.57 298 ALA A N 1
ATOM 2238 C CA . ALA A 1 298 ? 67.917 9.888 -11.087 1.00 22.52 298 ALA A CA 1
ATOM 2239 C C . ALA A 1 298 ? 68.736 9.258 -9.972 1.00 23.16 298 ALA A C 1
ATOM 2240 O O . ALA A 1 298 ? 68.450 9.550 -8.803 1.00 20.27 298 ALA A O 1
ATOM 2242 N N . ALA A 1 299 ? 69.735 8.420 -10.343 1.00 21.41 299 ALA A N 1
ATOM 2243 C CA . ALA A 1 299 ? 70.498 7.794 -9.247 1.00 18.71 299 ALA A CA 1
ATOM 2244 C C . ALA A 1 299 ? 71.192 8.834 -8.360 1.00 16.82 299 ALA A C 1
ATOM 2245 O O . ALA A 1 299 ? 71.235 8.594 -7.155 1.00 18.84 299 ALA A O 1
ATOM 2247 N N . VAL A 1 300 ? 71.702 9.930 -8.928 1.00 15.92 300 VAL A N 1
ATOM 2248 C CA . VAL A 1 300 ? 72.428 10.940 -8.119 1.00 14.86 300 VAL A CA 1
ATOM 2249 C C . VAL A 1 300 ? 71.462 11.639 -7.168 1.00 14.82 300 VAL A C 1
ATOM 2250 O O . VAL A 1 300 ? 71.871 11.976 -6.037 1.00 13.86 300 VAL A O 1
ATOM 2254 N N . SER A 1 301 ? 70.221 11.851 -7.602 1.00 15.55 301 SER A N 1
ATOM 2255 C CA . SER A 1 301 ? 69.165 12.381 -6.725 1.00 15.85 301 SER A CA 1
ATOM 2256 C C . SER A 1 301 ? 68.830 11.371 -5.633 1.00 16.09 301 SER A C 1
ATOM 2257 O O . SER A 1 301 ? 68.722 11.735 -4.441 1.00 17.75 301 SER A O 1
ATOM 2260 N N . GLU A 1 302 ? 68.685 10.096 -5.986 1.00 16.37 302 GLU A N 1
ATOM 2261 C CA . GLU A 1 302 ? 68.384 9.056 -4.974 1.00 16.95 302 GLU A CA 1
ATOM 2262 C C . GLU A 1 302 ? 69.490 8.997 -3.940 1.00 13.83 302 GLU A C 1
ATOM 2263 O O . GLU A 1 302 ? 69.179 8.925 -2.742 1.00 15.73 302 GLU A O 1
ATOM 2269 N N . ARG A 1 303 ? 70.753 9.019 -4.378 1.00 16.21 303 ARG A N 1
ATOM 2270 C CA . ARG A 1 303 ? 71.867 9.047 -3.432 1.00 16.44 303 ARG A CA 1
ATOM 2271 C C . ARG A 1 303 ? 71.783 10.262 -2.502 1.00 14.81 303 ARG A C 1
ATOM 2272 O O . ARG A 1 303 ? 72.031 10.152 -1.286 1.00 15.72 303 ARG A O 1
ATOM 2280 N N . GLY A 1 304 ? 71.489 11.429 -3.072 1.00 13.91 304 GLY A N 1
ATOM 2281 C CA . GLY A 1 304 ? 71.392 12.650 -2.243 1.00 15.44 304 GLY A CA 1
ATOM 2282 C C . GLY A 1 304 ? 70.274 12.559 -1.219 1.00 15.93 304 GLY A C 1
ATOM 2283 O O . GLY A 1 304 ? 70.408 12.922 -0.056 1.00 15.35 304 GLY A O 1
ATOM 2284 N N . ALA A 1 305 ? 69.123 12.050 -1.676 1.00 14.10 305 ALA A N 1
ATOM 2285 C CA . ALA A 1 305 ? 67.974 11.887 -0.763 1.00 13.02 305 ALA A CA 1
ATOM 2286 C C . ALA A 1 305 ? 68.213 10.917 0.368 1.00 13.74 305 ALA A C 1
ATOM 2287 O O . ALA A 1 305 ? 67.843 11.135 1.528 1.00 13.40 305 ALA A O 1
ATOM 2289 N N . ALA A 1 306 ? 68.847 9.791 0.023 1.00 14.39 306 ALA A N 1
ATOM 2290 C CA . ALA A 1 306 ? 69.175 8.807 1.076 1.00 15.42 306 ALA A CA 1
ATOM 2291 C C . ALA A 1 306 ? 70.130 9.397 2.086 1.00 12.28 306 ALA A C 1
ATOM 2292 O O . ALA A 1 306 ? 70.016 9.203 3.302 1.00 13.83 306 ALA A O 1
ATOM 2294 N N . GLU A 1 307 ? 71.121 10.145 1.564 1.00 14.37 307 GLU A N 1
ATOM 2295 C CA . GLU A 1 307 ? 72.100 10.726 2.491 1.00 13.22 307 GLU A CA 1
ATOM 2296 C C . GLU A 1 307 ? 71.478 11.799 3.349 1.00 13.04 307 GLU A C 1
ATOM 2297 O O . GLU A 1 307 ? 71.839 11.961 4.511 1.00 15.02 307 GLU A O 1
ATOM 2303 N N . ALA A 1 308 ? 70.513 12.541 2.829 1.00 14.65 308 ALA A N 1
ATOM 2304 C CA . ALA A 1 308 ? 69.837 13.574 3.627 1.00 13.25 308 ALA A CA 1
ATOM 2305 C C . ALA A 1 308 ? 69.167 12.915 4.832 1.00 13.13 308 ALA A C 1
ATOM 2306 O O . ALA A 1 308 ? 69.267 13.387 5.950 1.00 13.28 308 ALA A O 1
ATOM 2308 N N . LEU A 1 309 ? 68.487 11.784 4.607 1.00 14.23 309 LEU A N 1
ATOM 2309 C CA . LEU A 1 309 ? 67.837 11.100 5.742 1.00 13.55 309 LEU A CA 1
ATOM 2310 C C . LEU A 1 309 ? 68.858 10.540 6.737 1.00 12.41 309 LEU A C 1
ATOM 2311 O O . LEU A 1 309 ? 68.661 10.668 7.943 1.00 14.46 309 LEU A O 1
ATOM 2316 N N . THR A 1 310 ? 69.930 9.946 6.199 1.00 12.64 310 THR A N 1
ATOM 2317 C CA . THR A 1 310 ? 71.009 9.461 7.059 1.00 13.80 310 THR A CA 1
ATOM 2318 C C . THR A 1 310 ? 71.569 10.599 7.917 1.00 12.10 310 THR A C 1
ATOM 2319 O O . THR A 1 310 ? 71.787 10.496 9.132 1.00 14.13 310 THR A O 1
ATOM 2323 N N . ALA A 1 311 ? 71.779 11.763 7.302 1.00 12.39 311 ALA A N 1
ATOM 2324 C CA . ALA A 1 311 ? 72.368 12.893 8.021 1.00 12.14 311 ALA A CA 1
ATOM 2325 C C . ALA A 1 311 ? 71.472 13.388 9.152 1.00 12.01 311 ALA A C 1
ATOM 2326 O O . ALA A 1 311 ? 71.916 13.662 10.281 1.00 12.60 311 ALA A O 1
ATOM 2328 N N . ILE A 1 312 ? 70.160 13.519 8.816 1.00 12.89 312 ILE A N 1
ATOM 2329 C CA . ILE A 1 312 ? 69.216 14.023 9.820 1.00 12.44 312 ILE A CA 1
ATOM 2330 C C . ILE A 1 312 ? 69.037 12.975 10.926 1.00 12.01 312 ILE A C 1
ATOM 2331 O O . ILE A 1 312 ? 69.018 13.365 12.116 1.00 12.80 312 ILE A O 1
ATOM 2336 N N . ARG A 1 313 ? 68.909 11.693 10.508 1.00 12.79 313 ARG A N 1
ATOM 2337 C CA . ARG A 1 313 ? 68.809 10.657 11.546 1.00 15.01 313 ARG A CA 1
ATOM 2338 C C . ARG A 1 313 ? 69.949 10.693 12.541 1.00 14.13 313 ARG A C 1
ATOM 2339 O O . ARG A 1 313 ? 69.775 10.599 13.760 1.00 15.62 313 ARG A O 1
ATOM 2347 N N . ARG A 1 314 ? 71.183 10.845 12.022 1.00 13.72 314 ARG A N 1
ATOM 2348 C CA . ARG A 1 314 ? 72.333 10.804 12.908 1.00 14.39 314 ARG A CA 1
ATOM 2349 C C . ARG A 1 314 ? 72.469 12.091 13.693 1.00 12.72 314 ARG A C 1
ATOM 2350 O O . ARG A 1 314 ? 72.795 12.086 14.887 1.00 16.94 314 ARG A O 1
ATOM 2358 N N . GLY A 1 315 ? 72.181 13.211 13.022 1.00 13.26 315 GLY A N 1
ATOM 2359 C CA . GLY A 1 315 ? 72.294 14.520 13.651 1.00 14.28 315 GLY A CA 1
ATOM 2360 C C . GLY A 1 315 ? 71.357 14.611 14.867 1.00 14.01 315 GLY A C 1
ATOM 2361 O O . GLY A 1 315 ? 71.683 15.354 15.795 1.00 17.16 315 GLY A O 1
ATOM 2362 N N . LEU A 1 316 ? 70.225 13.922 14.890 1.00 14.04 316 LEU A N 1
ATOM 2363 C CA . LEU A 1 316 ? 69.247 14.003 15.981 1.00 15.26 316 LEU A CA 1
ATOM 2364 C C . LEU A 1 316 ? 69.189 12.740 16.836 1.00 17.96 316 LEU A C 1
ATOM 2365 O O . LEU A 1 316 ? 68.215 12.414 17.527 1.00 21.20 316 LEU A O 1
ATOM 2370 N N . ARG A 1 317 ? 70.235 11.913 16.827 1.00 20.98 317 ARG A N 1
ATOM 2371 C CA . ARG A 1 317 ? 70.370 10.759 17.696 1.00 25.42 317 ARG A CA 1
ATOM 2372 C C . ARG A 1 317 ? 70.375 11.210 19.163 1.00 30.72 317 ARG A C 1
ATOM 2373 O O . ARG A 1 317 ? 70.839 12.333 19.468 1.00 26.46 317 ARG A O 1
ATOM 2381 N N . SER A 1 318 ? 69.833 10.309 19.983 1.00 43.19 318 SER A N 1
ATOM 2382 C CA . SER A 1 318 ? 69.604 10.476 21.401 1.00 47.26 318 SER A CA 1
ATOM 2383 C C . SER A 1 318 ? 70.389 11.563 22.117 1.00 53.04 318 SER A C 1
ATOM 2384 O O . SER A 1 318 ? 69.886 12.102 23.141 1.00 57.14 318 SER A O 1
#

Nearest PDB structures (foldseek):
  1lzl-assembly1_A  TM=1.003E+00  e=1.123E-68  Rhodococcus sp. (in: high G+C Gram-positive bacteria)
  6kmo-assembly1_A  TM=8.899E-01  e=3.841E-27  Enterobacter asburiae
  6aae-assembly1_A  TM=8.054E-01  e=1.034E-27  uncultured bacterium
  7yc0-assembly1_B  TM=8.879E-01  e=4.528E-25  Lactococcus garvieae subsp. garvieae
  6iey-assembly1_A  TM=8.264E-01  e=7.855E-27  uncultured bacterium

Organism: Rhodococcus sp. (NCBI:txid1831)

Sequence (317 aa):
TTFPTLDPELAAALTMLPKVDFADLPNARATYDALIGAMLADLSFDGVSLRELSAPGLDGDPEVKIRFVTPDNTAGPVPVLLWIHGGGFAIGTAESSDPFCVEVARELGFAVANVEYRLAPETTFPGPVNDCYAALLYIHAHAEELGIDPSRIAVGGQSAGGGLAAGTVLKARDEGVVPVAFQFLEIPELDDRLETVSMTNFVDTPLWHRPNAILSWKYYLGESYSGPEDPDVSIYAAPSRATDLTGLPPTYLSTMELDPLRDEGIEYALRLLQAGVSVELHSFPGTFHGSALVATAAVSERGAAEALTAIRRGLRS

B-factor: mean 19.78, std 12.81, range [6.88, 133.16]

Secondary structure (DSSP, 8-state):
--STTS-HHHHHHTTT-----TTSHHHHHHHHHHHHHHHHTT---TTEEEEEEEEPPSTTPPPEEEEEEEESS--S-EEEEEEE--STTTS--GGGGHHHHHHHHHHH--EEEEE-PPPTTTS-TTHHHHHHHHHHHHHHHTHHHHTEEEEEEEEEEETHHHHHHHHHHHHHHHH-SS---EEEEES----TT--SHHHHH-SS-SS--HHHHHHHHHHHH-TT---TT-S---TTT-GGG-S--TTPPPEEEEEETT-TTHHHHHHHHHHHHHTT--EEEEEETT--TTGGGSTTSHHHHHHHHHHHHHHHHHT--

Solvent-accessible surface area: 12824 Å² total; per-residue (Å²): 167,113,46,112,78,14,33,113,90,0,43,67,25,43,126,130,45,46,148,17,62,0,76,65,20,102,78,0,59,58,35,42,69,66,57,10,30,74,69,27,80,131,45,62,77,111,35,11,60,57,130,112,8,47,0,91,16,42,140,84,41,80,112,4,78,0,58,2,0,37,19,67,159,62,112,34,92,19,7,0,0,0,4,0,2,6,12,2,1,0,5,5,50,0,73,12,13,2,38,40,0,1,58,0,0,92,104,26,20,16,1,0,0,0,0,69,5,65,40,0,52,126,28,49,42,69,6,0,0,18,0,0,12,2,0,0,51,27,0,48,80,66,4,170,120,14,30,2,28,57,74,44,0,0,0,0,0,52,8,0,0,0,1,1,0,0,0,0,1,0,35,2,64,66,98,65,89,6,76,24,30,4,1,2,0,32,6,0,0,0,7,1,66,11,114,11,95,0,0,66,95,34,86,90,9,15,30,14,21,63,64,2,0,83,48,0,2,70,42,1,28,9,167,108,21,92,12,56,155,17,118,127,20,39,53,38,2,0,0,15,47,3,133,73,4,72,65,11,12,54,3,3,0,4,1,17,45,15,0,0,2,51,21,3,0,57,87,3,0,89,76,0,78,134,28,72,11,66,25,79,63,46,48,6,78,6,3,1,15,10,2,45,80,29,66,112,3,58,9,12,95,121,16,47,60,40,8,22,65,7,0,124,128,16,1,169,131